Protein AF-A0A433UAV1-F1 (afdb_monomer_lite)

Radius of gyration: 34.15 Å; chains: 1; bounding box: 82×30×118 Å

Structure (mmCIF, N/CA/C/O backbone):
data_AF-A0A433UAV1-F1
#
_entry.id   AF-A0A433UAV1-F1
#
loop_
_atom_site.group_PDB
_atom_site.id
_atom_site.type_symbol
_atom_site.label_atom_id
_atom_site.label_alt_id
_atom_site.label_comp_id
_atom_site.label_asym_id
_atom_site.label_entity_id
_atom_site.label_seq_id
_atom_site.pdbx_PDB_ins_code
_atom_site.Cartn_x
_atom_site.Cartn_y
_atom_site.Cartn_z
_atom_site.occupancy
_atom_site.B_iso_or_equiv
_atom_site.auth_seq_id
_atom_site.auth_comp_id
_atom_site.auth_asym_id
_atom_site.auth_atom_id
_atom_site.pdbx_PDB_model_num
ATOM 1 N N . MET A 1 1 ? -24.829 7.401 32.998 1.00 51.78 1 MET A N 1
ATOM 2 C CA . MET A 1 1 ? -24.268 6.045 33.124 1.00 51.78 1 MET A CA 1
ATOM 3 C C . MET A 1 1 ? -23.136 6.164 34.114 1.00 51.78 1 MET A C 1
ATOM 5 O O . MET A 1 1 ? -22.326 7.064 33.936 1.00 51.78 1 MET A O 1
ATOM 9 N N . GLU A 1 2 ? -23.154 5.384 35.188 1.00 59.03 2 GLU A N 1
ATOM 10 C CA . GLU A 1 2 ? -21.982 5.265 36.060 1.00 59.03 2 GLU A CA 1
ATOM 11 C C . GLU A 1 2 ? -21.089 4.182 35.457 1.00 59.03 2 GLU A C 1
ATOM 13 O O . GLU A 1 2 ? -21.595 3.116 35.109 1.00 59.03 2 GLU A O 1
ATOM 18 N N . ALA A 1 3 ? -19.808 4.493 35.262 1.00 67.00 3 ALA A N 1
ATOM 19 C CA . ALA A 1 3 ? -18.815 3.497 34.886 1.00 67.00 3 ALA A CA 1
ATOM 20 C C . ALA A 1 3 ? -18.491 2.639 36.117 1.00 67.00 3 ALA A C 1
ATOM 22 O O . ALA A 1 3 ? -18.329 3.183 37.214 1.00 67.00 3 ALA A O 1
ATOM 23 N N . SER A 1 4 ? -18.419 1.320 35.952 1.00 74.88 4 SER A N 1
ATOM 24 C CA . SER A 1 4 ? -17.941 0.409 36.997 1.00 74.88 4 SER A CA 1
ATOM 25 C C . SER A 1 4 ? -16.425 0.267 36.906 1.00 74.88 4 SER A C 1
ATOM 27 O O . SER A 1 4 ? -15.905 0.066 35.814 1.00 74.88 4 SER A O 1
ATOM 29 N N . ALA A 1 5 ? -15.729 0.385 38.038 1.00 80.81 5 ALA A N 1
ATOM 30 C CA . ALA A 1 5 ? -14.290 0.157 38.120 1.00 80.81 5 ALA A CA 1
ATOM 31 C C . ALA A 1 5 ? -14.014 -1.221 38.733 1.00 80.81 5 ALA A C 1
ATOM 33 O O . ALA A 1 5 ? -14.528 -1.510 39.820 1.00 80.81 5 ALA A O 1
ATOM 34 N N . HIS A 1 6 ? -13.200 -2.032 38.063 1.00 77.88 6 HIS A N 1
ATOM 35 C CA . HIS A 1 6 ? -12.832 -3.380 38.485 1.00 77.88 6 HIS A CA 1
ATOM 36 C C . HIS A 1 6 ? -11.304 -3.542 38.511 1.00 77.88 6 HIS A C 1
ATOM 38 O O . HIS A 1 6 ? -10.600 -3.095 37.608 1.00 77.88 6 HIS A O 1
ATOM 44 N N . ASP A 1 7 ? -10.800 -4.181 39.568 1.00 81.62 7 ASP A N 1
ATOM 45 C CA . ASP A 1 7 ? -9.421 -4.668 39.651 1.00 81.62 7 ASP A CA 1
ATOM 46 C C . ASP A 1 7 ? -9.459 -6.196 39.489 1.00 81.62 7 ASP A C 1
ATOM 48 O O . ASP A 1 7 ? -10.148 -6.870 40.264 1.00 81.62 7 ASP A O 1
ATOM 52 N N . GLY A 1 8 ? -8.706 -6.743 38.532 1.00 79.38 8 GLY A N 1
ATOM 53 C CA . GLY A 1 8 ? -8.721 -8.171 38.188 1.00 79.38 8 GLY A CA 1
ATOM 54 C C . GLY A 1 8 ? -9.517 -8.472 36.916 1.00 79.38 8 GLY A C 1
ATOM 55 O O . GLY A 1 8 ? -9.559 -7.631 36.026 1.00 79.38 8 GLY A O 1
ATOM 56 N N . ASP A 1 9 ? -10.093 -9.674 36.841 1.00 83.62 9 ASP A N 1
ATOM 57 C CA . ASP A 1 9 ? -10.839 -10.145 35.668 1.00 83.62 9 ASP A CA 1
ATOM 58 C C . ASP A 1 9 ? -12.265 -9.550 35.662 1.00 83.62 9 ASP A C 1
ATOM 60 O O . ASP A 1 9 ? -12.985 -9.659 36.666 1.00 83.62 9 ASP A O 1
ATOM 64 N N . ASP A 1 10 ? -12.675 -8.923 34.558 1.00 80.06 10 ASP A N 1
ATOM 65 C CA . ASP A 1 10 ? -14.035 -8.421 34.320 1.00 80.06 10 ASP A CA 1
ATOM 66 C C . ASP A 1 10 ? -14.670 -9.151 33.124 1.00 80.06 10 ASP A C 1
ATOM 68 O O . ASP A 1 10 ? -14.267 -8.976 31.982 1.00 80.06 10 ASP A O 1
ATOM 72 N N . ASP A 1 11 ? -15.703 -9.957 33.392 1.00 78.75 11 ASP A N 1
ATOM 73 C CA . ASP A 1 11 ? -16.525 -10.617 32.359 1.00 78.75 11 ASP A CA 1
ATOM 74 C C . ASP A 1 11 ? -17.802 -9.793 32.042 1.00 78.75 11 ASP A C 1
ATOM 76 O O . ASP A 1 11 ? -18.823 -10.310 31.566 1.00 78.75 11 ASP A O 1
ATOM 80 N N . GLY A 1 12 ? -17.833 -8.526 32.463 1.00 66.00 12 GLY A N 1
ATOM 81 C CA . GLY A 1 12 ? -19.026 -7.696 32.573 1.00 66.00 12 GLY A CA 1
ATOM 82 C C . GLY A 1 12 ? -19.673 -7.273 31.248 1.00 66.00 12 GLY A C 1
ATOM 83 O O . GLY A 1 12 ? -19.042 -7.102 30.214 1.00 66.00 12 GLY A O 1
ATOM 84 N N . GLY A 1 13 ? -20.993 -7.048 31.305 1.00 64.94 13 GLY A N 1
ATOM 85 C CA . GLY A 1 13 ? -21.827 -6.559 30.201 1.00 64.94 13 GLY A CA 1
ATOM 86 C C . GLY A 1 13 ? -22.416 -5.180 30.498 1.00 64.94 13 GLY A C 1
ATOM 87 O O . GLY A 1 13 ? -23.586 -5.083 30.884 1.00 64.94 13 GLY A O 1
ATOM 88 N N . GLY A 1 14 ? -21.604 -4.124 30.419 1.00 67.88 14 GLY A N 1
ATOM 89 C CA . GLY A 1 14 ? -21.928 -2.781 30.920 1.00 67.88 14 GLY A CA 1
ATOM 90 C C . GLY A 1 14 ? -21.997 -1.689 29.848 1.00 67.88 14 GLY A C 1
ATOM 91 O O . GLY A 1 14 ? -21.543 -1.849 28.722 1.00 67.88 14 GLY A O 1
ATOM 92 N N . ALA A 1 15 ? -22.570 -0.532 30.198 1.00 72.94 15 ALA A N 1
ATOM 93 C CA . ALA A 1 15 ? -22.551 0.633 29.307 1.00 72.94 15 ALA A CA 1
ATOM 94 C C . ALA A 1 15 ? -21.192 1.360 29.315 1.00 72.94 15 ALA A C 1
ATOM 96 O O . ALA A 1 15 ? -20.829 1.962 28.307 1.00 72.94 15 ALA A O 1
ATOM 97 N N . ALA A 1 16 ? -20.464 1.315 30.438 1.00 83.50 16 ALA A N 1
ATOM 98 C CA . ALA A 1 16 ? -19.063 1.711 30.506 1.00 83.50 16 ALA A CA 1
ATOM 99 C C . ALA A 1 16 ? -18.317 0.990 31.649 1.00 83.50 16 ALA A C 1
ATOM 101 O O . ALA A 1 16 ? -18.872 0.897 32.750 1.00 83.50 16 ALA A O 1
ATOM 102 N N . SER A 1 17 ? -17.084 0.542 31.413 1.00 84.62 17 SER A N 1
ATOM 103 C CA . SER A 1 17 ? -16.200 -0.120 32.389 1.00 84.62 17 SER A CA 1
ATOM 104 C C . SER A 1 17 ? -14.815 0.537 32.427 1.00 84.62 17 SER A C 1
ATOM 106 O O . SER A 1 17 ? -14.374 1.169 31.467 1.00 84.62 17 SER A O 1
ATOM 108 N N . ILE A 1 18 ? -14.145 0.431 33.575 1.00 88.62 18 ILE A N 1
ATOM 109 C CA . ILE A 1 18 ? -12.717 0.719 33.734 1.00 88.62 18 ILE A CA 1
ATOM 110 C C . ILE A 1 18 ? -12.097 -0.498 34.416 1.00 88.62 18 ILE A C 1
ATOM 112 O O . ILE A 1 18 ? -12.457 -0.800 35.556 1.00 88.62 18 ILE A O 1
ATOM 116 N N . VAL A 1 19 ? -11.172 -1.170 33.743 1.00 88.88 19 VAL A N 1
ATOM 117 C CA . VAL A 1 19 ? -10.578 -2.429 34.194 1.00 88.88 19 VAL A CA 1
ATOM 118 C C . VAL A 1 19 ? -9.069 -2.274 34.317 1.00 88.88 19 VAL A C 1
ATOM 120 O O . VAL A 1 19 ? -8.397 -1.721 33.449 1.00 88.88 19 VAL A O 1
ATOM 123 N N . ASN A 1 20 ? -8.520 -2.752 35.426 1.00 90.88 20 ASN A N 1
ATOM 124 C CA . ASN A 1 20 ? -7.084 -2.892 35.622 1.00 90.88 20 ASN A CA 1
ATOM 125 C C . ASN A 1 20 ? -6.776 -4.380 35.826 1.00 90.88 20 ASN A C 1
ATOM 127 O O . ASN A 1 20 ? -6.911 -4.902 36.938 1.00 90.88 20 ASN A O 1
ATOM 131 N N . GLY A 1 21 ? -6.419 -5.068 34.742 1.00 89.50 21 GLY A N 1
ATOM 132 C CA . GLY A 1 21 ? -6.377 -6.528 34.696 1.00 89.50 21 GLY A CA 1
ATOM 133 C C . GLY A 1 21 ? -6.756 -7.081 33.324 1.00 89.50 21 GLY A C 1
ATOM 134 O O . GLY A 1 21 ? -6.243 -6.598 32.319 1.00 89.50 21 GLY A O 1
ATOM 135 N N . TYR A 1 22 ? -7.609 -8.103 33.321 1.00 89.31 22 TYR A N 1
ATOM 136 C CA . TYR A 1 22 ? -8.133 -8.749 32.118 1.00 89.31 22 TYR A CA 1
ATOM 137 C C . TYR A 1 22 ? -9.602 -8.347 31.940 1.00 89.31 22 TYR A C 1
ATOM 139 O O . TYR A 1 22 ? -10.375 -8.445 32.893 1.00 89.31 22 TYR A O 1
ATOM 147 N N . ASP A 1 23 ? -9.981 -7.876 30.759 1.00 88.00 23 ASP A N 1
ATOM 148 C CA . ASP A 1 23 ? -11.370 -7.588 30.390 1.00 88.00 23 ASP A CA 1
ATOM 149 C C . ASP A 1 23 ? -11.760 -8.508 29.228 1.00 88.00 23 ASP A C 1
ATOM 151 O O . ASP A 1 23 ? -11.266 -8.345 28.119 1.00 88.00 23 ASP A O 1
ATOM 155 N N . ASP A 1 24 ? -12.634 -9.480 29.487 1.00 86.12 24 ASP A N 1
ATOM 156 C CA . ASP A 1 24 ? -13.269 -10.309 28.445 1.00 86.12 24 ASP A CA 1
ATOM 157 C C . ASP A 1 24 ? -14.719 -9.825 28.196 1.00 86.12 24 ASP A C 1
ATOM 159 O O . ASP A 1 24 ? -15.549 -10.492 27.561 1.00 86.12 24 ASP A O 1
ATOM 163 N N . GLY A 1 25 ? -15.070 -8.668 28.766 1.00 78.25 25 GLY A N 1
ATOM 164 C CA . GLY A 1 25 ? -16.394 -8.079 28.767 1.00 78.25 25 GLY A CA 1
ATOM 165 C C . GLY A 1 25 ? -16.805 -7.493 27.420 1.00 78.25 25 GLY A C 1
ATOM 166 O O . GLY A 1 25 ? -16.016 -7.084 26.576 1.00 78.25 25 GLY A O 1
ATOM 167 N N . GLY A 1 26 ? -18.114 -7.422 27.192 1.00 74.25 26 GLY A N 1
ATOM 168 C CA . GLY A 1 26 ? -18.691 -6.786 26.006 1.00 74.25 26 GLY A CA 1
ATOM 169 C C . GLY A 1 26 ? -19.610 -5.645 26.406 1.00 74.25 26 GLY A C 1
ATOM 170 O O . GLY A 1 26 ? -20.247 -5.689 27.457 1.00 74.25 26 GLY A O 1
ATOM 171 N N . GLY A 1 27 ? -19.767 -4.618 25.573 1.00 79.06 27 GLY A N 1
ATOM 172 C CA . GLY A 1 27 ? -20.690 -3.548 25.942 1.00 79.06 27 GLY A CA 1
ATOM 173 C C . GLY A 1 27 ? -20.480 -2.222 25.243 1.00 79.06 27 GLY A C 1
ATOM 174 O O . GLY A 1 27 ? -20.273 -2.156 24.036 1.00 79.06 27 GLY A O 1
ATOM 175 N N . GLY A 1 28 ? -20.650 -1.148 26.011 1.00 82.81 28 GLY A N 1
ATOM 176 C CA . GLY A 1 28 ? -20.457 0.217 25.539 1.00 82.81 28 GLY A CA 1
ATOM 177 C C . GLY A 1 28 ? -18.978 0.588 25.471 1.00 82.81 28 GLY A C 1
ATOM 178 O O . GLY A 1 28 ? -18.285 0.131 24.571 1.00 82.81 28 GLY A O 1
ATOM 179 N N . ALA A 1 29 ? -18.525 1.457 26.375 1.00 87.88 29 ALA A N 1
ATOM 180 C CA . ALA A 1 29 ? -17.146 1.949 26.382 1.00 87.88 29 ALA A CA 1
ATOM 181 C C . ALA A 1 29 ? -16.279 1.270 27.460 1.00 87.88 29 ALA A C 1
ATOM 183 O O . ALA A 1 29 ? -16.655 1.322 28.629 1.00 87.88 29 ALA A O 1
ATOM 184 N N . SER A 1 30 ? -15.120 0.714 27.115 1.00 88.38 30 SER A N 1
ATOM 185 C CA . SER A 1 30 ? -14.147 0.174 28.077 1.00 88.38 30 SER A CA 1
ATOM 186 C C . SER A 1 30 ? -12.890 1.047 28.146 1.00 88.38 30 SER A C 1
ATOM 188 O O . SER A 1 30 ? -12.498 1.703 27.178 1.00 88.38 30 SER A O 1
ATOM 190 N N . ILE A 1 31 ? -12.268 1.098 29.324 1.00 90.75 31 ILE A N 1
ATOM 191 C CA . ILE A 1 31 ? -10.883 1.549 29.494 1.00 90.75 31 ILE A CA 1
ATOM 192 C C . ILE A 1 31 ? -10.146 0.436 30.221 1.00 90.75 31 ILE A C 1
ATOM 194 O O . ILE A 1 31 ? -10.451 0.174 31.385 1.00 90.75 31 ILE A O 1
ATOM 198 N N . VAL A 1 32 ? -9.165 -0.172 29.568 1.00 91.56 32 VAL A N 1
ATOM 199 C CA . VAL A 1 32 ? -8.434 -1.324 30.092 1.00 91.56 32 VAL A CA 1
ATOM 200 C C . VAL A 1 32 ? -6.964 -0.968 30.257 1.00 91.56 32 VAL A C 1
ATOM 202 O O . VAL A 1 32 ? -6.305 -0.464 29.352 1.00 91.56 32 VAL A O 1
ATOM 205 N N . ASN A 1 33 ? -6.428 -1.215 31.446 1.00 93.31 33 ASN A N 1
ATOM 206 C CA . ASN A 1 33 ? -4.995 -1.196 31.702 1.00 93.31 33 ASN A CA 1
ATOM 207 C C . ASN A 1 33 ? -4.539 -2.634 31.963 1.00 93.31 33 ASN A C 1
ATOM 209 O O . ASN A 1 33 ? -4.631 -3.115 33.096 1.00 93.31 33 ASN A O 1
ATOM 213 N N . GLY A 1 34 ? -4.089 -3.319 30.914 1.00 92.06 34 GLY A N 1
ATOM 214 C CA . GLY A 1 34 ? -3.815 -4.753 30.938 1.00 92.06 34 GLY A CA 1
ATOM 215 C C . GLY A 1 34 ? -4.152 -5.426 29.611 1.00 92.06 34 GLY A C 1
ATOM 216 O O . GLY A 1 34 ? -3.612 -5.020 28.588 1.00 92.06 34 GLY A O 1
ATOM 217 N N . TYR A 1 35 ? -4.985 -6.461 29.656 1.00 92.56 35 TYR A N 1
ATOM 218 C CA . TYR A 1 35 ? -5.395 -7.249 28.492 1.00 92.56 35 TYR A CA 1
ATOM 219 C C . TYR A 1 35 ? -6.894 -7.053 28.243 1.00 92.56 35 TYR A C 1
ATOM 221 O O . TYR A 1 35 ? -7.673 -7.220 29.182 1.00 92.56 35 TYR A O 1
ATOM 229 N N . ASP A 1 36 ? -7.282 -6.690 27.025 1.00 91.19 36 ASP A N 1
ATOM 230 C CA . ASP A 1 36 ? -8.679 -6.569 26.585 1.00 91.19 36 ASP A CA 1
ATOM 231 C C . ASP A 1 36 ? -8.942 -7.596 25.477 1.00 91.19 36 ASP A C 1
ATOM 233 O O . ASP A 1 36 ? -8.480 -7.411 24.358 1.00 91.19 36 ASP A O 1
ATOM 237 N N . GLY A 1 37 ? -9.667 -8.668 25.797 1.00 87.81 37 GLY A N 1
ATOM 238 C CA . GLY A 1 37 ? -10.207 -9.624 24.820 1.00 87.81 37 GLY A CA 1
ATOM 239 C C . GLY A 1 37 ? -11.685 -9.377 24.524 1.00 87.81 37 GLY A C 1
ATOM 240 O O . GLY A 1 37 ? -12.389 -10.225 23.962 1.00 87.81 37 GLY A O 1
ATOM 241 N N . GLY A 1 38 ? -12.186 -8.229 24.973 1.00 83.06 38 GLY A N 1
ATOM 242 C CA . GLY A 1 38 ? -13.580 -7.863 25.015 1.00 83.06 38 GLY A CA 1
ATOM 243 C C . GLY A 1 38 ? -14.167 -7.394 23.687 1.00 83.06 38 GLY A C 1
ATOM 244 O O . GLY A 1 38 ? -13.520 -7.216 22.660 1.00 83.06 38 GLY A O 1
ATOM 245 N N . GLY A 1 39 ? -15.484 -7.203 23.715 1.00 81.25 39 GLY A N 1
ATOM 246 C CA . GLY A 1 39 ? -16.315 -6.824 22.570 1.00 81.25 39 GLY A CA 1
ATOM 247 C C . GLY A 1 39 ? -16.892 -5.413 22.682 1.00 81.25 39 GLY A C 1
ATOM 248 O O . GLY A 1 39 ? -18.097 -5.232 22.459 1.00 81.25 39 GLY A O 1
ATOM 249 N N . ALA A 1 40 ? -16.124 -4.440 23.175 1.00 83.31 40 ALA A N 1
ATOM 250 C CA . ALA A 1 40 ? -16.639 -3.102 23.447 1.00 83.31 40 ALA A CA 1
ATOM 251 C C . ALA A 1 40 ? -17.007 -2.355 22.152 1.00 83.31 40 ALA A C 1
ATOM 253 O O . ALA A 1 40 ? -16.348 -2.443 21.119 1.00 83.31 40 ALA A O 1
ATOM 254 N N . ALA A 1 41 ? -18.072 -1.551 22.195 1.00 87.12 41 ALA A N 1
ATOM 255 C CA . ALA A 1 41 ? -18.364 -0.632 21.098 1.00 87.12 41 ALA A CA 1
ATOM 256 C C . ALA A 1 41 ? -17.229 0.394 20.920 1.00 87.12 41 ALA A C 1
ATOM 258 O O . ALA A 1 41 ? -16.959 0.800 19.792 1.00 87.12 41 ALA A O 1
ATOM 259 N N . ALA A 1 42 ? -16.585 0.804 22.016 1.00 89.44 42 ALA A N 1
ATOM 260 C CA . ALA A 1 42 ? -15.369 1.609 21.996 1.00 89.44 42 ALA A CA 1
ATOM 261 C C . ALA A 1 42 ? -14.420 1.195 23.133 1.00 89.44 42 ALA A C 1
ATOM 263 O O . ALA A 1 42 ? -14.851 1.211 24.285 1.00 89.44 42 ALA A O 1
ATOM 264 N N . SER A 1 43 ? -13.157 0.897 22.843 1.00 90.12 43 SER A N 1
ATOM 265 C CA . SER A 1 43 ? -12.139 0.569 23.852 1.00 90.12 43 SER A CA 1
ATOM 266 C C . SER A 1 43 ? -11.004 1.597 23.870 1.00 90.12 43 SER A C 1
ATOM 268 O O . SER A 1 43 ? -10.678 2.231 22.863 1.00 90.12 43 SER A O 1
ATOM 270 N N . ILE A 1 44 ? -10.416 1.799 25.051 1.00 92.88 44 ILE A N 1
ATOM 271 C CA . ILE A 1 44 ? -9.086 2.396 25.208 1.00 92.88 44 ILE A CA 1
ATOM 272 C C . ILE A 1 44 ? -8.248 1.408 26.005 1.00 92.88 44 ILE A C 1
ATOM 274 O O . ILE A 1 44 ? -8.522 1.195 27.187 1.00 92.88 44 ILE A O 1
ATOM 278 N N . VAL A 1 45 ? -7.209 0.866 25.388 1.00 93.69 45 VAL A N 1
ATOM 279 C CA . VAL A 1 45 ? -6.364 -0.168 25.976 1.00 93.69 45 VAL A CA 1
ATOM 280 C C . VAL A 1 45 ? -4.952 0.371 26.155 1.00 93.69 45 VAL A C 1
ATOM 282 O O . VAL A 1 45 ? -4.340 0.921 25.245 1.00 93.69 45 VAL A O 1
ATOM 285 N N . ASN A 1 46 ? -4.417 0.231 27.360 1.00 95.69 46 ASN A N 1
ATOM 286 C CA . ASN A 1 46 ? -3.002 0.420 27.640 1.00 95.69 46 ASN A CA 1
ATOM 287 C C . ASN A 1 46 ? -2.408 -0.943 28.004 1.00 95.69 46 ASN A C 1
ATOM 289 O O . ASN A 1 46 ? -2.485 -1.362 29.164 1.00 95.69 46 ASN A O 1
ATOM 293 N N . GLY A 1 47 ? -1.855 -1.636 27.009 1.00 94.19 47 GLY A N 1
ATOM 294 C CA . GLY A 1 47 ? -1.411 -3.022 27.124 1.00 94.19 47 GLY A CA 1
ATOM 295 C C . GLY A 1 47 ? -1.645 -3.816 25.840 1.00 94.19 47 GLY A C 1
ATOM 296 O O . GLY A 1 47 ? -1.117 -3.433 24.802 1.00 94.19 47 GLY A O 1
ATOM 297 N N . TYR A 1 48 ? -2.371 -4.926 25.937 1.00 94.00 48 TYR A N 1
ATOM 298 C CA . TYR A 1 48 ? -2.651 -5.832 24.821 1.00 94.00 48 TYR A CA 1
ATOM 299 C C . TYR A 1 48 ? -4.155 -5.844 24.531 1.00 94.00 48 TYR A C 1
ATOM 301 O O . TYR A 1 48 ? -4.935 -6.038 25.462 1.00 94.00 48 TYR A O 1
ATOM 309 N N . ASP A 1 49 ? -4.542 -5.637 23.279 1.00 92.62 49 ASP A N 1
ATOM 310 C CA . ASP A 1 49 ? -5.925 -5.730 22.796 1.00 92.62 49 ASP A CA 1
ATOM 311 C C . ASP A 1 49 ? -6.009 -6.907 21.812 1.00 92.62 49 ASP A C 1
ATOM 313 O O . ASP A 1 49 ? -5.353 -6.891 20.777 1.00 92.62 49 ASP A O 1
ATOM 317 N N . ASP A 1 50 ? -6.744 -7.962 22.155 1.00 91.62 50 ASP A N 1
ATOM 318 C CA . ASP A 1 50 ? -7.170 -9.030 21.235 1.00 91.62 50 ASP A CA 1
ATOM 319 C C . ASP A 1 50 ? -8.693 -8.984 21.002 1.00 91.62 50 ASP A C 1
ATOM 321 O O . ASP A 1 50 ? -9.311 -9.920 20.478 1.00 91.62 50 ASP A O 1
ATOM 325 N N . GLY A 1 51 ? -9.310 -7.872 21.405 1.00 85.00 51 GLY A N 1
ATOM 326 C CA . GLY A 1 51 ? -10.731 -7.620 21.371 1.00 85.00 51 GLY A CA 1
ATOM 327 C C . GLY A 1 51 ? -11.266 -7.231 19.996 1.00 85.00 51 GLY A C 1
ATOM 328 O O . GLY A 1 51 ? -10.571 -7.011 19.003 1.00 85.00 51 GLY A O 1
ATOM 329 N N . GLY A 1 52 ? -12.590 -7.155 19.917 1.00 82.62 52 GLY A N 1
ATOM 330 C CA . GLY A 1 52 ? -13.312 -6.715 18.728 1.00 82.62 52 GLY A CA 1
ATOM 331 C C . GLY A 1 52 ? -14.220 -5.540 19.049 1.00 82.62 52 GLY A C 1
ATOM 332 O O . GLY A 1 52 ? -14.765 -5.429 20.144 1.00 82.62 52 GLY A O 1
ATOM 333 N N . GLY A 1 53 ? -14.468 -4.665 18.078 1.00 85.44 53 GLY A N 1
ATOM 334 C CA . GLY A 1 53 ? -15.275 -3.487 18.376 1.00 85.44 53 GLY A CA 1
ATOM 335 C C . GLY A 1 53 ? -15.605 -2.603 17.194 1.00 85.44 53 GLY A C 1
ATOM 336 O O . GLY A 1 53 ? -15.255 -2.872 16.045 1.00 85.44 53 GLY A O 1
ATOM 337 N N . ALA A 1 54 ? -16.318 -1.513 17.475 1.00 88.56 54 ALA A N 1
ATOM 338 C CA . ALA A 1 54 ? -16.512 -0.476 16.467 1.00 88.56 54 ALA A CA 1
ATOM 339 C C . ALA A 1 54 ? -15.328 0.501 16.433 1.00 88.56 54 ALA A C 1
ATOM 341 O O . ALA A 1 54 ? -15.002 0.991 15.355 1.00 88.56 54 ALA A O 1
ATOM 342 N N . ALA A 1 55 ? -14.697 0.779 17.578 1.00 90.81 55 ALA A N 1
ATOM 343 C CA . ALA A 1 55 ? -13.507 1.616 17.655 1.00 90.81 55 ALA A CA 1
ATOM 344 C C . ALA A 1 55 ? -12.557 1.171 18.780 1.00 90.81 55 ALA A C 1
ATOM 346 O O . ALA A 1 55 ? -13.033 0.925 19.886 1.00 90.81 55 ALA A O 1
ATOM 347 N N . SER A 1 56 ? -11.249 1.154 18.536 1.00 90.81 56 SER A N 1
ATOM 348 C CA . SER A 1 56 ? -10.218 0.933 19.561 1.00 90.81 56 SER A CA 1
ATOM 349 C C . SER A 1 56 ? -9.177 2.056 19.549 1.00 90.81 56 SER A C 1
ATOM 351 O O . SER A 1 56 ? -8.909 2.687 18.522 1.00 90.81 56 SER A O 1
ATOM 353 N N . ILE A 1 57 ? -8.618 2.353 20.721 1.00 93.25 57 ILE A N 1
ATOM 354 C CA . ILE A 1 57 ? -7.370 3.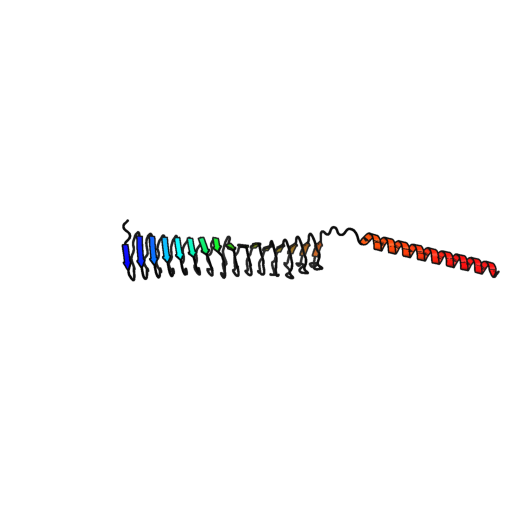108 20.858 1.00 93.25 57 ILE A CA 1
ATOM 355 C C . ILE A 1 57 ? -6.439 2.274 21.723 1.00 93.25 57 ILE A C 1
ATOM 357 O O . ILE A 1 57 ? -6.722 2.087 22.906 1.00 93.25 57 ILE A O 1
ATOM 361 N N . VAL A 1 58 ? -5.319 1.838 21.164 1.00 93.38 58 VAL A N 1
ATOM 362 C CA . VAL A 1 58 ? -4.373 0.955 21.841 1.00 93.38 58 VAL A CA 1
ATOM 363 C C . VAL A 1 58 ? -3.041 1.670 22.012 1.00 93.38 58 VAL A C 1
ATOM 365 O O . VAL A 1 58 ? -2.488 2.249 21.084 1.00 93.38 58 VAL A O 1
ATOM 368 N N . ASN A 1 59 ? -2.516 1.653 23.229 1.00 95.56 59 ASN A N 1
ATOM 369 C CA . ASN A 1 59 ? -1.131 1.996 23.514 1.00 95.56 59 ASN A CA 1
ATOM 370 C C . ASN A 1 59 ? -0.414 0.718 23.959 1.00 95.56 59 ASN A C 1
ATOM 372 O O . ASN A 1 59 ? -0.497 0.343 25.134 1.00 95.56 59 ASN A O 1
ATOM 376 N N . GLY A 1 60 ? 0.245 0.045 23.016 1.00 92.81 60 GLY A N 1
ATOM 377 C CA . GLY A 1 60 ? 0.830 -1.279 23.205 1.00 92.81 60 GLY A CA 1
ATOM 378 C C . GLY A 1 60 ? 0.707 -2.162 21.964 1.00 92.81 60 GLY A C 1
ATOM 379 O O . GLY A 1 60 ? 1.211 -1.780 20.916 1.00 92.81 60 GLY A O 1
ATOM 380 N N . TYR A 1 61 ? 0.104 -3.341 22.111 1.00 91.94 61 TYR A N 1
ATOM 381 C CA . TYR A 1 61 ? -0.041 -4.338 21.044 1.00 91.94 61 TYR A CA 1
ATOM 382 C C . TYR A 1 61 ? -1.526 -4.564 20.739 1.00 91.94 61 TYR A C 1
ATOM 384 O O . TYR A 1 61 ? -2.287 -4.821 21.673 1.00 91.94 61 TYR A O 1
ATOM 392 N N . ASP A 1 62 ? -1.918 -4.485 19.472 1.00 90.50 62 ASP A N 1
ATOM 393 C CA . ASP A 1 62 ? -3.274 -4.762 18.978 1.00 90.50 62 ASP A CA 1
ATOM 394 C C . ASP A 1 62 ? -3.224 -5.982 18.037 1.00 90.50 62 ASP A C 1
ATOM 396 O O . ASP A 1 62 ? -2.522 -5.963 17.036 1.00 90.50 62 ASP A O 1
ATOM 400 N N . ASP A 1 63 ? -3.911 -7.069 18.384 1.00 89.12 63 ASP A N 1
ATOM 401 C CA . ASP A 1 63 ? -4.196 -8.241 17.524 1.00 89.12 63 ASP A CA 1
ATOM 402 C C . ASP A 1 63 ? -5.723 -8.340 17.283 1.00 89.12 63 ASP A C 1
ATOM 404 O O . ASP A 1 63 ? -6.292 -9.383 16.950 1.00 89.12 63 ASP A O 1
ATOM 408 N N . GLY A 1 64 ? -6.429 -7.236 17.543 1.00 84.38 64 GLY A N 1
ATOM 409 C CA . GLY A 1 64 ? -7.872 -7.133 17.561 1.00 84.38 64 GLY A CA 1
ATOM 410 C C . GLY A 1 64 ? -8.508 -6.849 16.201 1.00 84.38 64 GLY A C 1
ATOM 411 O O . GLY A 1 64 ? -7.885 -6.680 15.150 1.00 84.38 64 GLY A O 1
ATOM 412 N N . GLY A 1 65 ? -9.840 -6.805 16.211 1.00 81.19 65 GLY A N 1
ATOM 413 C CA . GLY A 1 65 ? -10.682 -6.631 15.025 1.00 81.19 65 GLY A CA 1
ATOM 414 C C . GLY A 1 65 ? -11.651 -5.460 15.151 1.00 81.19 65 GLY A C 1
ATOM 415 O O . GLY A 1 65 ? -12.871 -5.665 15.151 1.00 81.19 65 GLY A O 1
ATOM 416 N N . ALA A 1 66 ? -11.141 -4.234 15.281 1.00 84.56 66 ALA A N 1
ATOM 417 C CA . ALA A 1 66 ? -11.977 -3.037 15.336 1.00 84.56 66 ALA A CA 1
ATOM 418 C C . ALA A 1 66 ? -12.396 -2.552 13.937 1.00 84.56 66 ALA A C 1
ATOM 420 O O . ALA A 1 66 ? -11.647 -2.631 12.974 1.00 84.56 66 ALA A O 1
ATOM 421 N N . ALA A 1 67 ? -13.587 -1.964 13.789 1.00 86.69 67 ALA A N 1
ATOM 422 C CA . ALA A 1 67 ? -13.917 -1.288 12.528 1.00 86.69 67 ALA A CA 1
ATOM 423 C C . ALA A 1 67 ? -13.012 -0.062 12.276 1.00 86.69 67 ALA A C 1
ATOM 425 O O . ALA A 1 67 ? -12.732 0.253 11.119 1.00 86.69 67 ALA A O 1
ATOM 426 N N . ALA A 1 68 ? -12.563 0.607 13.343 1.00 87.69 68 ALA A N 1
ATOM 427 C CA . ALA A 1 68 ? -11.540 1.644 13.302 1.00 87.69 68 ALA A CA 1
ATOM 428 C C . ALA A 1 68 ? -10.583 1.534 14.506 1.00 87.69 68 ALA A C 1
ATOM 430 O O . ALA A 1 68 ? -11.064 1.473 15.633 1.00 87.69 68 ALA A O 1
ATOM 431 N N . SER A 1 69 ? -9.271 1.571 14.300 1.00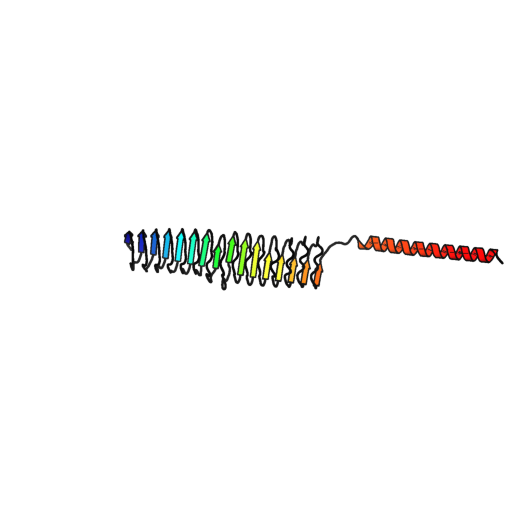 88.12 69 SER A N 1
ATOM 432 C CA . SER A 1 69 ? -8.254 1.542 15.357 1.00 88.12 69 SER A CA 1
ATOM 433 C C . SER A 1 69 ? -7.327 2.760 15.282 1.00 88.12 69 SER A C 1
ATOM 435 O O . SER A 1 69 ? -7.114 3.365 14.226 1.00 88.12 69 SER A O 1
ATOM 437 N N . ILE A 1 70 ? -6.801 3.160 16.438 1.00 90.44 70 ILE A N 1
ATOM 438 C CA . ILE A 1 70 ? -5.600 3.991 16.540 1.00 90.44 70 ILE A CA 1
ATOM 439 C C . ILE A 1 70 ? -4.642 3.255 17.463 1.00 90.44 70 ILE A C 1
ATOM 441 O O . ILE A 1 70 ? -4.937 3.110 18.650 1.00 90.44 70 ILE A O 1
ATOM 445 N N . VAL A 1 71 ? -3.496 2.850 16.942 1.00 90.06 71 VAL A N 1
ATOM 446 C CA . VAL A 1 71 ? -2.490 2.099 17.685 1.00 90.06 71 VAL A CA 1
ATOM 447 C C . VAL A 1 71 ? -1.242 2.959 17.836 1.00 90.06 71 VAL A C 1
ATOM 449 O O . VAL A 1 71 ? -0.784 3.608 16.901 1.00 90.06 71 VAL A O 1
ATOM 452 N N . ASN A 1 72 ? -0.712 3.017 19.050 1.00 91.94 72 ASN A N 1
ATOM 453 C CA . ASN A 1 72 ? 0.616 3.538 19.335 1.00 91.94 72 ASN A CA 1
ATOM 454 C C . ASN A 1 72 ? 1.462 2.376 19.862 1.00 91.94 72 ASN A C 1
ATOM 456 O O . ASN A 1 72 ? 1.368 2.036 21.048 1.00 91.94 72 ASN A O 1
ATOM 460 N N . GLY A 1 73 ? 2.226 1.761 18.964 1.00 88.81 73 GLY A N 1
ATOM 461 C CA . GLY A 1 73 ? 2.899 0.480 19.139 1.00 88.81 73 GLY A CA 1
ATOM 462 C C . GLY A 1 73 ? 2.652 -0.442 17.941 1.00 88.81 73 GLY A C 1
ATOM 463 O O . GLY A 1 73 ? 2.607 0.029 16.812 1.00 88.81 73 GLY A O 1
ATOM 464 N N . TYR A 1 74 ? 2.495 -1.734 18.210 1.00 87.62 74 TYR A N 1
ATOM 465 C CA . TYR A 1 74 ? 2.416 -2.786 17.193 1.00 87.62 74 TYR A CA 1
ATOM 466 C C . TYR A 1 74 ? 0.961 -3.157 16.890 1.00 87.62 74 TYR A C 1
ATOM 468 O O . TYR A 1 74 ? 0.218 -3.453 17.830 1.00 87.62 74 TYR A O 1
ATOM 476 N N . ASP A 1 75 ? 0.573 -3.183 15.617 1.00 86.81 75 ASP A N 1
ATOM 477 C CA . ASP A 1 75 ? -0.744 -3.644 15.150 1.00 86.81 75 ASP A CA 1
ATOM 478 C C . ASP A 1 75 ? -0.566 -4.877 14.246 1.00 86.81 75 ASP A C 1
ATOM 480 O O . ASP A 1 75 ? 0.016 -4.779 13.178 1.00 86.81 75 ASP A O 1
ATOM 484 N N . ASP A 1 76 ? -1.032 -6.048 14.675 1.00 84.81 76 ASP A N 1
ATOM 485 C CA . ASP A 1 76 ? -1.162 -7.263 13.846 1.00 84.81 76 ASP A CA 1
ATOM 486 C C . ASP A 1 76 ? -2.645 -7.531 13.490 1.00 84.81 76 ASP A C 1
ATOM 488 O O . ASP A 1 76 ? -3.005 -8.569 12.919 1.00 84.81 76 ASP A 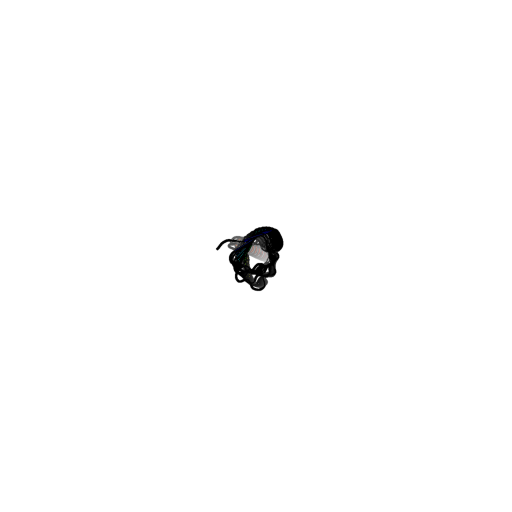O 1
ATOM 492 N N . GLY A 1 77 ? -3.531 -6.592 13.835 1.00 79.00 77 GLY A N 1
ATOM 493 C CA . GLY A 1 77 ? -4.975 -6.718 13.779 1.00 79.00 77 GLY A CA 1
ATOM 494 C C . GLY A 1 77 ? -5.601 -6.544 12.392 1.00 79.00 77 GLY A C 1
ATOM 495 O O . GLY A 1 77 ? -4.978 -6.537 11.328 1.00 79.00 77 GLY A O 1
ATOM 496 N N . GLY A 1 78 ? -6.934 -6.462 12.394 1.00 74.56 78 GLY A N 1
ATOM 497 C CA . GLY A 1 78 ? -7.767 -6.511 11.191 1.00 74.56 78 GLY A CA 1
ATOM 498 C C . GLY A 1 78 ? -8.740 -5.347 11.051 1.00 74.56 78 GLY A C 1
ATOM 499 O O . GLY A 1 78 ? -9.938 -5.588 10.853 1.00 74.56 78 GLY A O 1
ATOM 500 N N . ALA A 1 79 ? -8.269 -4.101 11.147 1.00 76.31 79 ALA A N 1
ATOM 501 C CA . ALA A 1 79 ? -9.149 -2.941 11.054 1.00 76.31 79 ALA A CA 1
ATOM 502 C C . ALA A 1 79 ? -9.541 -2.555 9.615 1.00 76.31 79 ALA A C 1
ATOM 504 O O . ALA A 1 79 ? -8.807 -2.752 8.647 1.00 76.31 79 ALA A O 1
ATOM 505 N N . ALA A 1 80 ? -10.740 -1.979 9.455 1.00 75.88 80 ALA A N 1
ATOM 506 C CA . ALA A 1 80 ? -11.161 -1.372 8.182 1.00 75.88 80 ALA A CA 1
ATOM 507 C C . ALA A 1 80 ? -10.692 0.096 8.032 1.00 75.88 80 ALA A C 1
ATOM 509 O O . ALA A 1 80 ? -10.724 0.654 6.932 1.00 75.88 80 ALA A O 1
ATOM 510 N N . ALA A 1 81 ? -10.374 0.712 9.168 1.00 79.88 81 ALA A N 1
ATOM 511 C CA . ALA A 1 81 ? -9.876 2.049 9.473 1.00 79.88 81 ALA A CA 1
ATOM 512 C C . ALA A 1 81 ? -8.653 2.009 10.400 1.00 79.88 81 ALA A C 1
ATOM 514 O O . ALA A 1 81 ? -8.935 1.781 11.566 1.00 79.88 81 ALA A O 1
ATOM 515 N N . SER A 1 82 ? -7.392 2.230 10.032 1.00 82.50 82 SER A N 1
ATOM 516 C CA . SER A 1 82 ? -6.324 2.270 11.062 1.00 82.50 82 SER A CA 1
ATOM 517 C C . SER A 1 82 ? -5.385 3.466 10.947 1.00 82.50 82 SER A C 1
ATOM 519 O O . SER A 1 82 ? -5.202 4.069 9.887 1.00 82.50 82 SER A O 1
ATOM 521 N N . ILE A 1 83 ? -4.857 3.874 12.100 1.00 85.00 83 ILE A N 1
ATOM 522 C CA . ILE A 1 83 ? -3.687 4.744 12.213 1.00 85.00 83 ILE A CA 1
ATOM 523 C C . ILE A 1 83 ? -2.740 4.053 13.182 1.00 85.00 83 ILE A C 1
ATOM 525 O O . ILE A 1 83 ? -3.073 3.951 14.364 1.00 85.00 83 ILE A O 1
ATOM 529 N N . VAL A 1 84 ? -1.577 3.630 12.703 1.00 84.00 84 VAL A N 1
ATOM 530 C CA . VAL A 1 84 ? -0.573 2.936 13.513 1.00 84.00 84 VAL A CA 1
ATOM 531 C C . VAL A 1 84 ? 0.656 3.825 13.616 1.00 84.00 84 VAL A C 1
ATOM 533 O O . VAL A 1 84 ? 1.256 4.226 12.624 1.00 84.00 84 VAL A O 1
ATOM 536 N N . ASN A 1 85 ? 1.013 4.204 14.836 1.00 83.62 85 ASN A N 1
ATOM 537 C CA . ASN A 1 85 ? 2.284 4.849 15.108 1.00 83.62 85 ASN A CA 1
ATOM 538 C C . ASN A 1 85 ? 3.241 3.791 15.655 1.00 83.62 85 ASN A C 1
ATOM 540 O O . ASN A 1 85 ? 3.209 3.544 16.860 1.00 83.62 85 ASN A O 1
ATOM 544 N N . ASP A 1 86 ? 4.014 3.210 14.738 1.00 81.69 86 ASP A N 1
ATOM 545 C CA . ASP A 1 86 ? 5.214 2.367 14.858 1.00 81.69 86 ASP A CA 1
ATOM 546 C C . ASP A 1 86 ? 5.123 1.295 13.756 1.00 81.69 86 ASP A C 1
ATOM 548 O O . ASP A 1 86 ? 5.299 1.684 12.604 1.00 81.69 86 ASP A O 1
ATOM 552 N N . ASP A 1 87 ? 4.745 0.051 14.066 1.00 79.81 87 ASP A N 1
ATOM 553 C CA . ASP A 1 87 ? 4.818 -1.084 13.128 1.00 79.81 87 ASP A CA 1
ATOM 554 C C . ASP A 1 87 ? 3.423 -1.730 12.912 1.00 79.81 87 ASP A C 1
ATOM 556 O O . ASP A 1 87 ? 2.750 -2.084 13.888 1.00 79.81 87 ASP A O 1
ATOM 560 N N . ASP A 1 88 ? 2.992 -1.900 11.657 1.00 77.75 88 ASP A N 1
ATOM 561 C CA . ASP A 1 88 ? 1.771 -2.631 11.252 1.00 77.75 88 ASP A CA 1
ATOM 562 C C . ASP A 1 88 ? 2.161 -3.931 10.519 1.00 77.75 88 ASP A C 1
ATOM 564 O O . ASP A 1 88 ? 2.870 -3.902 9.522 1.00 77.75 88 ASP A O 1
ATOM 568 N N . GLY A 1 89 ? 1.751 -5.089 11.032 1.00 71.19 89 GLY A N 1
ATOM 569 C CA . GLY A 1 89 ? 1.865 -6.397 10.370 1.00 71.19 89 GLY A CA 1
ATOM 570 C C . GLY A 1 89 ? 0.505 -6.948 9.920 1.00 71.19 89 GLY A C 1
ATOM 571 O O . GLY A 1 89 ? 0.408 -8.057 9.371 1.00 71.19 89 GLY A O 1
ATOM 572 N N . GLY A 1 90 ? -0.569 -6.190 10.161 1.00 65.38 90 GLY A N 1
ATOM 573 C CA . GLY A 1 90 ? -1.954 -6.599 10.008 1.00 65.38 90 GLY A CA 1
ATOM 574 C C . GLY A 1 90 ? -2.423 -6.698 8.555 1.00 65.38 90 GLY A C 1
ATOM 575 O O . GLY A 1 90 ? -2.171 -5.864 7.692 1.00 65.38 90 GLY A O 1
ATOM 576 N N . GLY A 1 91 ? -3.225 -7.724 8.259 1.00 56.91 91 GLY A N 1
ATOM 577 C CA . GLY A 1 91 ? -3.862 -7.917 6.946 1.00 56.91 91 GLY A CA 1
ATOM 578 C C . GLY A 1 91 ? -5.153 -7.108 6.742 1.00 56.91 91 GLY A C 1
ATOM 579 O O . GLY A 1 91 ? -6.024 -7.535 5.970 1.00 56.91 91 GLY A O 1
ATOM 580 N N . GLY A 1 92 ? -5.339 -6.010 7.480 1.00 55.41 92 GLY A N 1
ATOM 581 C CA . GLY A 1 92 ? -6.574 -5.225 7.520 1.00 55.41 92 GLY A CA 1
ATOM 582 C C . GLY A 1 92 ? -7.031 -4.781 6.129 1.00 55.41 92 GLY A C 1
ATOM 583 O O . GLY A 1 92 ? -6.295 -4.167 5.372 1.00 55.41 92 GLY A O 1
ATOM 584 N N . GLY A 1 93 ? -8.271 -5.099 5.744 1.00 51.91 93 GLY A N 1
ATOM 585 C CA . GLY A 1 93 ? -8.794 -4.857 4.387 1.00 51.91 93 GLY A CA 1
ATOM 586 C C . GLY A 1 93 ? -9.221 -3.411 4.095 1.00 51.91 93 GLY A C 1
ATOM 587 O O . GLY A 1 93 ? -10.121 -3.193 3.278 1.00 51.91 93 GLY A O 1
ATOM 588 N N . GLY A 1 94 ? -8.667 -2.431 4.808 1.00 61.22 94 GLY A N 1
ATOM 589 C CA . GLY A 1 94 ? -9.167 -1.062 4.873 1.00 61.22 94 GLY A CA 1
ATOM 590 C C . GLY A 1 94 ? -8.107 0.024 4.708 1.00 61.22 94 GLY A C 1
ATOM 591 O O . GLY A 1 94 ? -6.974 -0.266 4.371 1.00 61.22 94 GLY A O 1
ATOM 592 N N . ALA A 1 95 ? -8.483 1.296 4.859 1.00 66.94 95 ALA A N 1
ATOM 593 C CA . ALA A 1 95 ? -7.528 2.396 4.697 1.00 66.94 95 ALA A CA 1
ATOM 594 C C . ALA A 1 95 ? -6.667 2.545 5.959 1.00 66.94 95 ALA A C 1
ATOM 596 O O . ALA A 1 95 ? -7.222 2.711 7.044 1.00 66.94 95 ALA A O 1
ATOM 597 N N . SER A 1 96 ? -5.346 2.541 5.812 1.00 73.81 96 SER A N 1
ATOM 598 C CA . SER A 1 96 ? -4.422 2.674 6.941 1.00 73.81 96 SER A CA 1
ATOM 599 C C . SER A 1 96 ? -3.366 3.751 6.680 1.00 73.81 96 SER A C 1
ATOM 601 O O . SER A 1 96 ? -3.046 4.074 5.529 1.00 73.81 96 SER A O 1
ATOM 603 N N . ILE A 1 97 ? -2.909 4.376 7.765 1.00 77.19 97 ILE A N 1
ATOM 604 C CA . ILE A 1 97 ? -1.781 5.308 7.798 1.00 77.19 97 ILE A CA 1
ATOM 605 C C . ILE A 1 97 ? -0.810 4.786 8.850 1.00 77.19 97 ILE A C 1
ATOM 607 O O . ILE A 1 97 ? -1.174 4.749 10.028 1.00 77.19 97 ILE A O 1
ATOM 611 N N . VAL A 1 98 ? 0.407 4.451 8.439 1.00 77.12 98 VAL A N 1
ATOM 612 C CA . VAL A 1 98 ? 1.408 3.836 9.316 1.00 77.12 98 VAL A CA 1
ATOM 613 C C . VAL A 1 98 ? 2.773 4.504 9.171 1.00 77.12 98 VAL A C 1
ATOM 615 O O . VAL A 1 98 ? 3.018 5.234 8.203 1.00 77.12 98 VAL A O 1
ATOM 618 N N . ASN A 1 99 ? 3.654 4.299 10.151 1.00 77.50 99 ASN A N 1
ATOM 619 C CA . ASN A 1 99 ? 5.058 4.685 10.006 1.00 77.50 99 ASN A CA 1
ATOM 620 C C . ASN A 1 99 ? 5.827 3.587 9.269 1.00 77.50 99 ASN A C 1
ATOM 622 O O . ASN A 1 99 ? 6.377 3.897 8.219 1.00 77.50 99 ASN A O 1
ATOM 626 N N . ASP A 1 100 ? 5.784 2.351 9.769 1.00 74.88 100 ASP A N 1
ATOM 627 C CA . ASP A 1 100 ? 6.419 1.179 9.166 1.00 74.88 100 ASP A CA 1
ATOM 628 C C . ASP A 1 100 ? 5.365 0.059 8.955 1.00 74.88 100 ASP A C 1
ATOM 630 O O . ASP A 1 100 ? 4.499 -0.146 9.811 1.00 74.88 100 ASP A O 1
ATOM 634 N N . ASP A 1 101 ? 5.391 -0.611 7.798 1.00 73.62 101 ASP A N 1
ATOM 635 C CA . ASP A 1 101 ? 4.485 -1.711 7.417 1.00 73.62 101 ASP A CA 1
ATOM 636 C C . ASP A 1 101 ? 5.276 -2.952 7.023 1.00 73.62 101 ASP A C 1
ATOM 638 O O . ASP A 1 101 ? 6.040 -2.904 6.061 1.00 73.62 101 ASP A O 1
ATOM 642 N N . ASP A 1 102 ? 5.015 -4.058 7.718 1.00 67.88 102 ASP A N 1
ATOM 643 C CA . ASP A 1 102 ? 5.518 -5.390 7.378 1.00 67.88 102 ASP A CA 1
ATOM 644 C C . ASP A 1 102 ? 4.364 -6.324 6.877 1.00 67.88 102 ASP A C 1
ATOM 646 O O . ASP A 1 102 ? 4.444 -7.565 6.879 1.00 67.88 102 ASP A O 1
ATOM 650 N N . GLY A 1 103 ? 3.192 -5.744 6.562 1.00 64.56 103 GLY A N 1
ATOM 651 C CA . GLY A 1 103 ? 1.903 -6.427 6.429 1.00 64.56 103 GLY A CA 1
ATOM 652 C C . GLY A 1 103 ? 1.484 -6.844 5.008 1.00 64.56 103 GLY A C 1
ATOM 653 O O . GLY A 1 103 ? 1.493 -6.093 4.034 1.00 64.56 103 GLY A O 1
ATOM 654 N N . ALA A 1 104 ? 0.951 -8.064 4.851 1.00 54.78 104 ALA A N 1
ATOM 655 C CA . ALA A 1 104 ? 0.380 -8.526 3.575 1.00 54.78 104 ALA A CA 1
ATOM 656 C C . ALA A 1 104 ? -1.059 -8.006 3.358 1.00 54.78 104 ALA A C 1
ATOM 658 O O . ALA A 1 104 ? -2.037 -8.762 3.436 1.00 54.78 104 ALA A O 1
ATOM 659 N N . ALA A 1 105 ? -1.213 -6.718 3.058 1.00 54.59 105 ALA A N 1
ATOM 660 C CA . ALA A 1 105 ? -2.501 -6.035 2.945 1.00 54.59 105 ALA A CA 1
ATOM 661 C C . ALA A 1 105 ? -3.267 -6.321 1.623 1.00 54.59 105 ALA A C 1
ATOM 663 O O . ALA A 1 105 ? -3.638 -5.424 0.860 1.00 54.59 105 ALA A O 1
ATOM 664 N N . ALA A 1 106 ? -3.573 -7.596 1.347 1.00 43.38 106 ALA A N 1
ATOM 665 C CA . ALA A 1 106 ? -4.040 -8.116 0.050 1.00 43.38 106 ALA A CA 1
ATOM 666 C C . ALA A 1 106 ? -5.348 -7.510 -0.526 1.00 43.38 106 ALA A C 1
ATOM 668 O O . ALA A 1 106 ? -5.787 -7.907 -1.611 1.00 43.38 106 ALA A O 1
ATOM 669 N N . THR A 1 107 ? -6.018 -6.587 0.176 1.00 46.50 107 THR A N 1
ATOM 670 C CA . THR A 1 107 ? -7.289 -5.976 -0.262 1.00 46.50 107 THR A CA 1
ATOM 671 C C . THR A 1 107 ? -7.426 -4.469 -0.000 1.00 46.50 107 THR A C 1
ATOM 673 O O . THR A 1 107 ? -8.509 -3.921 -0.222 1.00 46.50 107 THR A O 1
ATOM 676 N N . VAL A 1 108 ? -6.361 -3.779 0.420 1.00 50.50 108 VAL A N 1
ATOM 677 C CA . VAL A 1 108 ? -6.437 -2.366 0.831 1.00 50.50 108 VAL A CA 1
ATOM 678 C C . VAL A 1 108 ? -6.690 -1.417 -0.342 1.00 50.50 108 VAL A C 1
ATOM 680 O O . VAL A 1 108 ? -6.025 -1.468 -1.373 1.00 50.50 108 VAL A O 1
ATOM 683 N N . LEU A 1 109 ? -7.677 -0.529 -0.170 1.00 49.81 109 LEU A N 1
ATOM 684 C CA . LEU A 1 109 ? -8.071 0.495 -1.148 1.00 49.81 109 LEU A CA 1
ATOM 685 C C . LEU A 1 109 ? -7.058 1.648 -1.270 1.00 49.81 109 LEU A C 1
ATOM 687 O O . LEU A 1 109 ? -7.005 2.270 -2.331 1.00 49.81 109 LEU A O 1
ATOM 691 N N . ALA A 1 110 ? -6.337 1.964 -0.189 1.00 57.97 110 ALA A N 1
ATOM 692 C CA . ALA A 1 110 ? -5.262 2.955 -0.125 1.00 57.97 110 ALA A CA 1
ATOM 693 C C . ALA A 1 110 ? -4.511 2.836 1.212 1.00 57.97 110 ALA A C 1
ATOM 695 O O . ALA A 1 110 ? -5.147 2.872 2.268 1.00 57.97 110 ALA A O 1
ATOM 696 N N . PHE A 1 111 ? -3.188 2.752 1.148 1.00 67.50 111 PHE A N 1
ATOM 697 C CA . PHE A 1 111 ? -2.284 2.705 2.296 1.00 67.50 111 PHE A CA 1
ATOM 698 C C . PHE A 1 111 ? -1.318 3.897 2.239 1.00 67.50 111 PHE A C 1
ATOM 700 O O . PHE A 1 111 ? -0.925 4.287 1.138 1.00 67.50 111 PHE A O 1
ATOM 707 N N . ILE A 1 112 ? -0.995 4.532 3.371 1.00 72.44 112 ILE A N 1
ATOM 708 C CA . ILE A 1 112 ? 0.012 5.605 3.432 1.00 72.44 112 ILE A CA 1
ATOM 709 C C . ILE A 1 112 ? 1.085 5.226 4.448 1.00 72.44 112 ILE A C 1
ATOM 711 O O . ILE A 1 112 ? 0.786 5.186 5.639 1.00 72.44 112 ILE A O 1
ATOM 715 N N . VAL A 1 113 ? 2.321 5.052 3.982 1.00 73.88 113 VAL A N 1
ATOM 716 C CA . VAL A 1 113 ? 3.485 4.733 4.821 1.00 73.88 113 VAL A CA 1
ATOM 717 C C . VAL A 1 113 ? 4.410 5.926 4.917 1.00 73.88 113 VAL A C 1
ATOM 719 O O . VAL A 1 113 ? 4.656 6.622 3.928 1.00 73.88 113 VAL A O 1
ATOM 722 N N . ASN A 1 114 ? 4.936 6.177 6.108 1.00 78.75 114 ASN A N 1
ATOM 723 C CA . ASN A 1 114 ? 5.945 7.197 6.342 1.00 78.75 114 ASN A CA 1
ATOM 724 C C . ASN A 1 114 ? 7.156 6.601 7.072 1.00 78.75 114 ASN A C 1
ATOM 726 O O . ASN A 1 114 ? 7.385 6.901 8.247 1.00 78.75 114 ASN A O 1
ATOM 730 N N . GLY A 1 115 ? 7.929 5.800 6.340 1.00 79.88 115 GLY A N 1
ATOM 731 C CA . GLY A 1 115 ? 9.006 4.969 6.870 1.00 79.88 115 GLY A CA 1
ATOM 732 C C . GLY A 1 115 ? 9.368 3.864 5.881 1.00 79.88 115 GLY A C 1
ATOM 733 O O . GLY A 1 115 ? 9.730 4.183 4.744 1.00 79.88 115 GLY A O 1
ATOM 734 N N . TYR A 1 116 ? 9.295 2.612 6.321 1.00 75.12 116 TYR A N 1
ATOM 735 C CA . TYR A 1 116 ? 9.548 1.407 5.523 1.00 75.12 116 TYR A CA 1
ATOM 736 C C . TYR A 1 116 ? 8.242 0.654 5.221 1.00 75.12 116 TYR A C 1
ATOM 738 O O . TYR A 1 116 ? 7.429 0.478 6.119 1.00 75.12 116 TYR A O 1
ATOM 746 N N . ASP A 1 117 ? 8.042 0.239 3.971 1.00 75.31 117 ASP A N 1
ATOM 747 C CA . ASP A 1 117 ? 6.892 -0.553 3.502 1.00 75.31 117 ASP A CA 1
ATOM 748 C C . ASP A 1 117 ? 7.396 -1.848 2.842 1.00 75.31 117 ASP A C 1
ATOM 750 O O . ASP A 1 117 ? 7.846 -1.789 1.699 1.00 75.31 117 ASP A O 1
ATOM 754 N N . ASP A 1 118 ? 7.326 -2.991 3.535 1.00 74.06 118 ASP A N 1
ATOM 755 C CA . ASP A 1 118 ? 7.595 -4.329 2.964 1.00 74.06 118 ASP A CA 1
ATOM 756 C C . ASP A 1 118 ? 6.306 -5.063 2.524 1.00 74.06 118 ASP A C 1
ATOM 758 O O . ASP A 1 118 ? 6.312 -6.199 2.016 1.00 74.06 118 ASP A O 1
ATOM 762 N N . GLY A 1 119 ? 5.178 -4.363 2.663 1.00 70.69 119 GLY A N 1
ATOM 763 C CA . GLY A 1 119 ? 3.836 -4.893 2.616 1.00 70.69 119 GLY A CA 1
ATOM 764 C C . GLY A 1 119 ? 3.263 -5.137 1.222 1.00 70.69 119 GLY A C 1
ATOM 765 O O . GLY A 1 119 ? 3.821 -4.860 0.159 1.00 70.69 119 GLY A O 1
ATOM 766 N N . GLY A 1 120 ? 2.074 -5.739 1.201 1.00 67.00 120 GLY A N 1
ATOM 767 C CA . GLY A 1 120 ? 1.406 -6.180 -0.025 1.00 67.00 120 GLY A CA 1
ATOM 768 C C . GLY A 1 120 ? 0.058 -5.518 -0.279 1.00 67.00 120 GLY A C 1
ATOM 769 O O . GLY A 1 120 ? -0.962 -6.184 -0.105 1.00 67.00 120 GLY A O 1
ATOM 770 N N . ALA A 1 121 ? 0.011 -4.257 -0.724 1.00 65.50 121 ALA A N 1
ATOM 771 C CA . ALA A 1 121 ? -1.245 -3.519 -0.926 1.00 65.50 121 ALA A CA 1
ATOM 772 C C . ALA A 1 121 ? -1.776 -3.531 -2.376 1.00 65.50 121 ALA A C 1
ATOM 774 O O . ALA A 1 121 ? -1.034 -3.528 -3.356 1.00 65.50 121 ALA A O 1
ATOM 775 N N . ALA A 1 122 ? -3.101 -3.453 -2.570 1.00 67.31 122 ALA A N 1
ATOM 776 C CA . ALA A 1 122 ? -3.636 -3.216 -3.920 1.00 67.31 122 ALA A CA 1
ATOM 777 C C . ALA A 1 122 ? -3.309 -1.792 -4.416 1.00 67.31 122 ALA A C 1
ATOM 779 O O . ALA A 1 122 ? -3.083 -1.608 -5.614 1.00 67.31 122 ALA A O 1
ATOM 780 N N . ALA A 1 123 ? -3.269 -0.811 -3.508 1.00 71.56 123 ALA A N 1
ATOM 781 C CA . ALA A 1 123 ? -2.743 0.523 -3.767 1.00 71.56 123 ALA A CA 1
ATOM 782 C C . ALA A 1 123 ? -2.031 1.111 -2.531 1.00 71.56 123 ALA A C 1
ATOM 784 O O . ALA A 1 123 ? -2.663 1.212 -1.476 1.00 71.56 123 ALA A O 1
ATOM 785 N N . SER A 1 124 ? -0.780 1.556 -2.675 1.00 73.69 124 SER A N 1
ATOM 786 C CA . SER A 1 124 ? 0.017 2.196 -1.611 1.00 73.69 124 SER A CA 1
ATOM 787 C C . SER A 1 124 ? 0.552 3.575 -2.019 1.00 73.69 124 SER A C 1
ATOM 789 O O . SER A 1 124 ? 0.695 3.904 -3.202 1.00 73.69 124 SER A O 1
ATOM 791 N N . ILE A 1 125 ? 0.800 4.417 -1.017 1.00 77.19 125 ILE A N 1
ATOM 792 C CA . ILE A 1 125 ? 1.578 5.649 -1.111 1.00 77.19 125 ILE A CA 1
ATOM 793 C C . ILE A 1 125 ? 2.660 5.579 -0.034 1.00 77.19 125 ILE A C 1
ATOM 795 O O . ILE A 1 125 ? 2.352 5.741 1.145 1.00 77.19 125 ILE A O 1
ATOM 799 N N . ALA A 1 126 ? 3.913 5.406 -0.428 1.00 79.12 126 ALA A N 1
ATOM 800 C CA . ALA A 1 126 ? 5.038 5.360 0.495 1.00 79.12 126 ALA A CA 1
ATOM 801 C C . ALA A 1 126 ? 5.814 6.683 0.474 1.00 79.12 126 ALA A C 1
ATOM 803 O O . ALA A 1 126 ? 6.039 7.292 -0.576 1.00 79.12 126 ALA A O 1
ATOM 804 N N . ASN A 1 127 ? 6.224 7.155 1.645 1.00 81.25 127 ASN A N 1
ATOM 805 C CA . ASN A 1 127 ? 7.146 8.271 1.810 1.00 81.25 127 ASN A CA 1
ATOM 806 C C . ASN A 1 127 ? 8.354 7.800 2.628 1.00 81.25 127 ASN A C 1
ATOM 808 O O . ASN A 1 127 ? 8.341 7.892 3.856 1.00 81.25 127 ASN A O 1
ATOM 812 N N . GLY A 1 128 ? 9.378 7.295 1.944 1.00 81.44 128 GLY A N 1
ATOM 813 C CA . GLY A 1 128 ? 10.516 6.622 2.565 1.00 81.44 128 GLY A CA 1
ATOM 814 C C . GLY A 1 128 ? 11.074 5.518 1.670 1.00 81.44 128 GLY A C 1
ATOM 815 O O . GLY A 1 128 ? 11.494 5.814 0.555 1.00 81.44 128 GLY A O 1
ATOM 816 N N . TYR A 1 129 ? 11.103 4.288 2.173 1.00 76.31 129 TYR A N 1
ATOM 817 C CA . TYR A 1 129 ? 11.541 3.095 1.446 1.00 76.31 129 TYR A CA 1
ATOM 818 C C . TYR A 1 129 ? 10.348 2.153 1.244 1.00 76.31 129 TYR A C 1
ATOM 820 O O . TYR A 1 129 ? 9.615 1.910 2.196 1.00 76.31 129 TYR A O 1
ATOM 828 N N . ASP A 1 130 ? 10.166 1.644 0.031 1.00 77.12 130 ASP A N 1
ATOM 829 C CA . ASP A 1 130 ? 9.136 0.665 -0.340 1.00 77.12 130 ASP A CA 1
ATOM 830 C C . ASP A 1 130 ? 9.835 -0.555 -0.960 1.00 77.12 130 ASP A C 1
ATOM 832 O O . ASP A 1 130 ? 10.455 -0.438 -2.013 1.00 77.12 130 ASP A O 1
ATOM 836 N N . ASP A 1 131 ? 9.815 -1.707 -0.293 1.00 75.94 131 ASP A N 1
ATOM 837 C CA . ASP A 1 131 ? 10.213 -3.013 -0.839 1.00 75.94 131 ASP A CA 1
ATOM 838 C C . ASP A 1 131 ? 9.012 -3.964 -1.017 1.00 75.94 131 ASP A C 1
ATOM 840 O O . ASP A 1 131 ? 9.174 -5.155 -1.320 1.00 75.94 131 ASP A O 1
ATOM 844 N N . GLY A 1 132 ? 7.800 -3.415 -0.905 1.00 71.19 132 GLY A N 1
ATOM 845 C CA . GLY A 1 132 ? 6.528 -4.107 -0.978 1.00 71.19 132 GLY A CA 1
ATOM 846 C C . GLY A 1 132 ? 6.099 -4.552 -2.380 1.00 71.19 132 GLY A C 1
ATOM 847 O O . GLY A 1 132 ? 6.770 -4.392 -3.404 1.00 71.19 132 GLY A O 1
ATOM 848 N N . GLY A 1 133 ? 4.933 -5.198 -2.454 1.00 65.94 133 GLY A N 1
ATOM 849 C CA . GLY A 1 133 ? 4.395 -5.774 -3.690 1.00 65.94 133 GLY A CA 1
ATOM 850 C C . GLY A 1 133 ? 2.912 -5.487 -3.896 1.00 65.94 133 GLY A C 1
ATOM 851 O O . GLY A 1 133 ? 2.061 -6.091 -3.243 1.00 65.94 133 GLY A O 1
ATOM 852 N N . GLY A 1 134 ? 2.576 -4.633 -4.871 1.00 67.38 134 GLY A N 1
ATOM 853 C CA . GLY A 1 134 ? 1.201 -4.160 -5.060 1.00 67.38 134 GLY A CA 1
ATOM 854 C C . GLY A 1 134 ? 0.696 -4.009 -6.495 1.00 67.38 134 GLY A C 1
ATOM 855 O O . GLY A 1 134 ? 1.423 -4.143 -7.477 1.00 67.38 134 GLY A O 1
ATOM 856 N N . ALA A 1 135 ? -0.602 -3.737 -6.667 1.00 69.69 135 ALA A N 1
ATOM 857 C CA . ALA A 1 135 ? -1.140 -3.472 -8.009 1.00 69.69 135 ALA A CA 1
ATOM 858 C C . ALA A 1 135 ? -0.828 -2.041 -8.491 1.00 69.69 135 ALA A C 1
ATOM 860 O O . ALA A 1 135 ? -0.665 -1.835 -9.694 1.00 69.69 135 ALA A O 1
ATOM 861 N N . ALA A 1 136 ? -0.737 -1.071 -7.579 1.00 73.62 136 ALA A N 1
ATOM 862 C CA . ALA A 1 136 ? -0.326 0.299 -7.871 1.00 73.62 136 ALA A CA 1
ATOM 863 C C . ALA A 1 136 ? 0.404 0.931 -6.670 1.00 73.62 136 ALA A C 1
ATOM 865 O O . ALA A 1 136 ? -0.151 0.919 -5.579 1.00 73.62 136 ALA A O 1
ATOM 866 N N . SER A 1 137 ? 1.570 1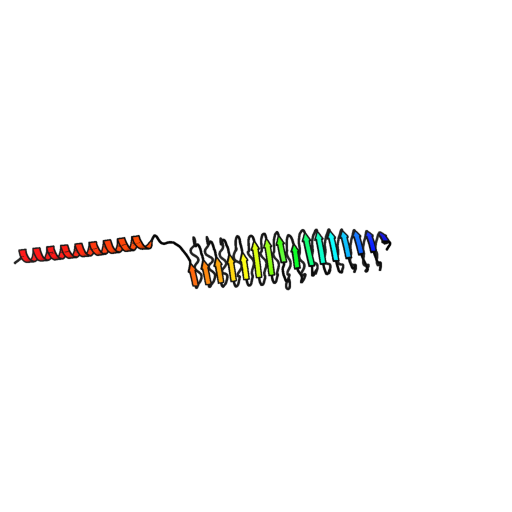.543 -6.858 1.00 76.06 137 SER A N 1
ATOM 867 C CA . SER A 1 137 ? 2.266 2.305 -5.805 1.00 76.06 137 SER A CA 1
ATOM 868 C C . SER A 1 137 ? 2.580 3.736 -6.258 1.00 76.06 137 SER A C 1
ATOM 870 O O . SER A 1 137 ? 2.731 4.022 -7.451 1.00 76.06 137 SER A O 1
ATOM 872 N N . ILE A 1 138 ? 2.628 4.666 -5.302 1.00 78.38 138 ILE A N 1
ATOM 873 C CA . ILE A 1 138 ? 3.236 5.991 -5.475 1.00 78.38 138 ILE A CA 1
ATOM 874 C C . ILE A 1 138 ? 4.291 6.157 -4.389 1.00 78.38 138 ILE A C 1
ATOM 876 O O . ILE A 1 138 ? 3.940 6.303 -3.221 1.00 78.38 138 ILE A O 1
ATOM 880 N N . VAL A 1 139 ? 5.558 6.224 -4.774 1.00 77.62 139 VAL A N 1
ATOM 881 C CA . VAL A 1 139 ? 6.678 6.310 -3.839 1.00 77.62 139 VAL A CA 1
ATOM 882 C C . VAL A 1 139 ? 7.324 7.688 -3.914 1.00 77.62 139 VAL A C 1
ATOM 884 O O . VAL A 1 139 ? 7.625 8.232 -4.981 1.00 77.62 139 VAL A O 1
ATOM 887 N N . ASN A 1 140 ? 7.496 8.303 -2.751 1.00 80.75 140 ASN A N 1
ATOM 888 C CA . ASN A 1 140 ? 8.297 9.500 -2.553 1.00 80.75 140 ASN A CA 1
ATOM 889 C C . ASN A 1 140 ? 9.542 9.126 -1.741 1.00 80.75 140 ASN A C 1
ATOM 891 O O . ASN A 1 140 ? 9.547 9.273 -0.518 1.00 80.75 140 ASN A O 1
ATOM 895 N N . GLY A 1 141 ? 10.542 8.596 -2.436 1.00 77.38 141 GLY A N 1
ATOM 896 C CA . GLY A 1 141 ? 11.755 8.027 -1.866 1.00 77.38 141 GLY A CA 1
ATOM 897 C C . GLY A 1 141 ? 12.246 6.858 -2.720 1.00 77.38 141 GLY A C 1
ATOM 898 O O . GLY A 1 141 ? 12.128 6.915 -3.945 1.00 77.38 141 GLY A O 1
ATOM 899 N N . TYR A 1 142 ? 12.761 5.823 -2.064 1.00 75.00 142 TYR A N 1
ATOM 900 C CA . TYR A 1 142 ? 13.355 4.640 -2.688 1.00 75.00 142 TYR A CA 1
ATOM 901 C C . TYR A 1 142 ? 12.312 3.531 -2.876 1.00 75.00 142 TYR A C 1
ATOM 903 O O . TYR A 1 142 ? 11.647 3.171 -1.908 1.00 75.00 142 TYR A O 1
ATOM 911 N N . ASP A 1 143 ? 12.198 2.980 -4.083 1.00 75.31 143 ASP A N 1
ATOM 912 C CA . ASP A 1 143 ? 11.326 1.840 -4.413 1.00 75.31 143 ASP A CA 1
ATOM 913 C C . ASP A 1 143 ? 12.176 0.656 -4.915 1.00 75.31 143 ASP A C 1
ATOM 915 O O . ASP A 1 143 ? 12.825 0.742 -5.955 1.00 75.31 143 ASP A O 1
ATOM 919 N N . ASP A 1 144 ? 12.199 -0.444 -4.165 1.00 74.12 144 ASP A N 1
ATOM 920 C CA . ASP A 1 144 ? 12.758 -1.752 -4.546 1.00 74.12 144 ASP A CA 1
ATOM 921 C C . ASP A 1 144 ? 11.634 -2.792 -4.800 1.00 74.12 144 ASP A C 1
ATOM 923 O O . ASP A 1 144 ? 11.896 -3.984 -5.026 1.00 74.12 144 ASP A O 1
ATOM 927 N N . GLY A 1 145 ? 10.372 -2.352 -4.769 1.00 69.12 145 GLY A N 1
ATOM 928 C CA . GLY A 1 145 ? 9.163 -3.161 -4.723 1.00 69.12 145 GLY A CA 1
ATOM 929 C C . GLY A 1 145 ? 8.671 -3.716 -6.067 1.00 69.12 145 GLY A C 1
ATOM 930 O O . GLY A 1 145 ? 8.889 -3.196 -7.163 1.00 69.12 145 GLY A O 1
ATOM 931 N N . GLY A 1 146 ? 7.960 -4.843 -6.014 1.00 62.88 146 GLY A N 1
ATOM 932 C CA . GLY A 1 146 ? 7.460 -5.563 -7.191 1.00 62.88 146 GLY A CA 1
ATOM 933 C C . GLY A 1 146 ? 5.984 -5.291 -7.486 1.00 62.88 146 GLY A C 1
ATOM 934 O O . GLY A 1 146 ? 5.127 -6.043 -7.021 1.00 62.88 146 GLY A O 1
ATOM 935 N N . GLY A 1 147 ? 5.671 -4.274 -8.301 1.00 67.38 147 GLY A N 1
ATOM 936 C CA . GLY A 1 147 ? 4.283 -3.864 -8.578 1.00 67.38 147 GLY A CA 1
ATOM 937 C C . GLY A 1 147 ? 3.733 -4.116 -9.995 1.00 67.38 147 GLY A C 1
ATOM 938 O O . GLY A 1 147 ? 4.454 -4.417 -10.940 1.00 67.38 147 GLY A O 1
ATOM 939 N N . ALA A 1 148 ? 2.421 -3.964 -10.213 1.00 68.50 148 ALA A N 1
ATOM 940 C CA . ALA A 1 148 ? 1.883 -3.894 -11.585 1.00 68.50 148 ALA A CA 1
ATOM 941 C C . ALA A 1 148 ? 2.054 -2.494 -12.206 1.00 68.50 148 ALA A C 1
ATOM 943 O O . ALA A 1 148 ? 2.276 -2.387 -13.413 1.00 68.50 148 ALA A O 1
ATOM 944 N N . ALA A 1 149 ? 1.979 -1.434 -11.403 1.00 71.12 149 ALA A N 1
ATOM 945 C CA . ALA A 1 149 ? 2.281 -0.068 -11.813 1.00 71.12 149 ALA A CA 1
ATOM 946 C C . ALA A 1 149 ? 2.916 0.713 -10.652 1.00 71.12 149 ALA A C 1
ATOM 948 O O . ALA A 1 149 ? 2.390 0.640 -9.547 1.00 71.12 149 ALA A O 1
ATOM 949 N N . SER A 1 150 ? 3.969 1.490 -10.896 1.00 74.50 150 SER A N 1
ATOM 950 C CA . SER A 1 150 ? 4.562 2.388 -9.892 1.00 74.50 150 SER A CA 1
ATOM 951 C C . SER A 1 150 ? 4.754 3.806 -10.440 1.00 74.50 150 SER A C 1
ATOM 953 O O . SER A 1 150 ? 4.863 4.029 -11.652 1.00 74.50 150 SER A O 1
ATOM 955 N N . ILE A 1 151 ? 4.720 4.792 -9.542 1.00 75.31 151 ILE A N 1
ATOM 956 C CA . ILE A 1 151 ? 5.182 6.162 -9.790 1.00 75.31 151 ILE A CA 1
ATOM 957 C C . ILE A 1 151 ? 6.186 6.501 -8.692 1.00 75.31 151 ILE A C 1
ATOM 959 O O . ILE A 1 151 ? 5.784 6.649 -7.540 1.00 75.31 151 ILE A O 1
ATOM 963 N N . VAL A 1 152 ? 7.451 6.681 -9.051 1.00 74.50 152 VAL A N 1
ATOM 964 C CA . VAL A 1 152 ? 8.559 6.915 -8.118 1.00 74.50 152 VAL A CA 1
ATOM 965 C C . VAL A 1 152 ? 9.122 8.314 -8.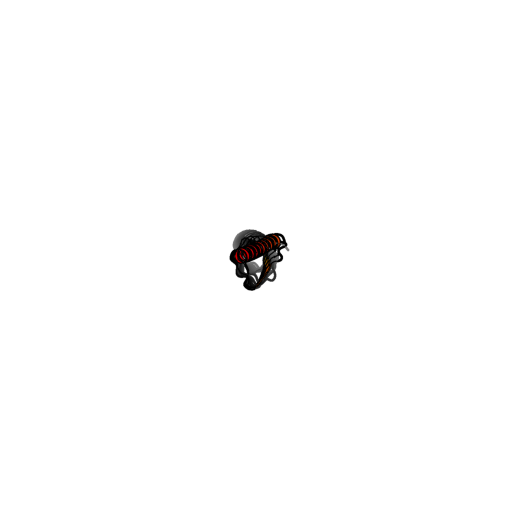354 1.00 74.50 152 VAL A C 1
ATOM 967 O O . VAL A 1 152 ? 9.277 8.747 -9.497 1.00 74.50 152 VAL A O 1
ATOM 970 N N . LYS A 1 153 ? 9.358 9.074 -7.280 1.00 70.19 153 LYS A N 1
ATOM 971 C CA . LYS A 1 153 ? 9.916 10.432 -7.396 1.00 70.19 153 LYS A CA 1
ATOM 972 C C . LYS A 1 153 ? 11.425 10.528 -7.242 1.00 70.19 153 LYS A C 1
ATOM 974 O O . LYS A 1 153 ? 11.950 11.493 -7.776 1.00 70.19 153 LYS A O 1
ATOM 979 N N . ASP A 1 154 ? 12.058 9.612 -6.514 1.00 67.94 154 ASP A N 1
ATOM 980 C CA . ASP A 1 154 ? 13.485 9.728 -6.212 1.00 67.94 154 ASP A CA 1
ATOM 981 C C . ASP A 1 154 ? 14.258 8.592 -6.888 1.00 67.94 154 ASP A C 1
ATOM 983 O O . ASP A 1 154 ? 14.758 8.861 -7.956 1.00 67.94 154 ASP A O 1
ATOM 987 N N . ASP A 1 155 ? 14.287 7.354 -6.372 1.00 65.19 155 ASP A N 1
ATOM 988 C CA . ASP A 1 155 ? 15.120 6.267 -6.936 1.00 65.19 155 ASP A CA 1
ATOM 989 C C . ASP A 1 155 ? 14.345 4.927 -7.035 1.00 65.19 155 ASP A C 1
ATOM 991 O O . ASP A 1 155 ? 13.718 4.509 -6.058 1.00 65.19 155 ASP A O 1
ATOM 995 N N . ASP A 1 156 ? 14.413 4.220 -8.175 1.00 64.12 156 ASP A N 1
ATOM 996 C CA . ASP A 1 156 ? 13.878 2.850 -8.367 1.00 64.12 156 ASP A CA 1
ATOM 997 C C . ASP A 1 156 ? 15.049 1.846 -8.429 1.00 64.12 156 ASP A C 1
ATOM 999 O O . ASP A 1 156 ? 15.786 1.755 -9.414 1.00 64.12 156 ASP A O 1
ATOM 1003 N N . GLY A 1 157 ? 15.279 1.090 -7.353 1.00 57.94 157 GLY A N 1
ATOM 1004 C CA . GLY A 1 157 ? 16.378 0.120 -7.281 1.00 57.94 157 GLY A CA 1
ATOM 1005 C C . GLY A 1 157 ? 16.084 -1.202 -8.003 1.00 57.94 157 GLY A C 1
ATOM 1006 O O . GLY A 1 157 ? 16.955 -2.080 -8.106 1.00 57.94 157 GLY A O 1
ATOM 1007 N N . GLY A 1 158 ? 14.919 -1.309 -8.646 1.00 53.69 158 GLY A N 1
ATOM 1008 C CA . GLY A 1 158 ? 14.731 -2.176 -9.794 1.00 53.69 158 GLY A CA 1
ATOM 1009 C C . GLY A 1 158 ? 13.801 -3.363 -9.594 1.00 53.69 158 GLY A C 1
ATOM 1010 O O . GLY A 1 158 ? 14.020 -4.442 -10.171 1.00 53.69 158 GLY A O 1
ATOM 1011 N N . GLY A 1 159 ? 12.737 -3.165 -8.826 1.00 56.75 159 GLY A N 1
ATOM 1012 C CA . GLY A 1 159 ? 11.613 -4.085 -8.802 1.00 56.75 159 GLY A CA 1
ATOM 1013 C C . GLY A 1 159 ? 10.954 -4.199 -10.185 1.00 56.75 159 GLY A C 1
ATOM 1014 O O . GLY A 1 159 ? 10.840 -3.247 -10.954 1.00 56.75 159 GLY A O 1
ATOM 1015 N N . ALA A 1 160 ? 10.558 -5.411 -10.585 1.00 54.41 160 ALA A N 1
ATOM 1016 C CA . ALA A 1 160 ? 10.031 -5.657 -11.930 1.00 54.41 160 ALA A CA 1
ATOM 1017 C C . ALA A 1 160 ? 8.576 -5.172 -12.070 1.00 54.41 160 ALA A C 1
ATOM 1019 O O . ALA A 1 160 ? 7.650 -5.990 -12.100 1.00 54.41 160 ALA A O 1
ATOM 1020 N N . ALA A 1 161 ? 8.368 -3.857 -12.186 1.00 62.56 161 ALA A N 1
ATOM 1021 C CA . ALA A 1 161 ? 7.046 -3.304 -12.439 1.00 62.56 161 ALA A CA 1
ATOM 1022 C C . ALA A 1 161 ? 6.542 -3.643 -13.858 1.00 62.56 161 ALA A C 1
ATOM 1024 O O . ALA A 1 161 ? 7.307 -3.697 -14.824 1.00 62.56 161 ALA A O 1
ATOM 1025 N N . ALA A 1 162 ? 5.235 -3.845 -14.063 1.00 65.06 162 ALA A N 1
ATOM 1026 C CA . ALA A 1 162 ? 4.730 -3.946 -15.443 1.00 65.06 162 ALA A CA 1
ATOM 1027 C C . ALA A 1 162 ? 4.754 -2.577 -16.155 1.00 65.06 162 ALA A C 1
ATOM 1029 O O . ALA A 1 162 ? 4.968 -2.519 -17.368 1.00 65.06 162 ALA A O 1
ATOM 1030 N N . ALA A 1 163 ? 4.576 -1.483 -15.411 1.00 69.38 163 ALA A N 1
ATOM 1031 C CA . ALA A 1 163 ? 4.777 -0.118 -15.882 1.00 69.38 163 ALA A CA 1
ATOM 1032 C C . ALA A 1 163 ? 5.333 0.775 -14.758 1.00 69.38 163 ALA A C 1
ATOM 1034 O O . ALA A 1 163 ? 4.868 0.656 -13.631 1.00 69.38 163 ALA A O 1
ATOM 1035 N N . SER A 1 164 ? 6.257 1.685 -15.065 1.0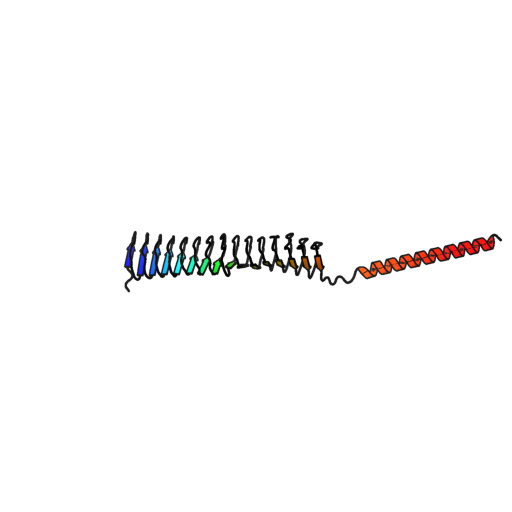0 72.31 164 SER A N 1
ATOM 1036 C CA . SER A 1 164 ? 6.809 2.646 -14.095 1.00 72.31 164 SER A CA 1
ATOM 1037 C C . SER A 1 164 ? 6.896 4.063 -14.683 1.00 72.31 164 SER A C 1
ATOM 1039 O O . SER A 1 164 ? 7.065 4.235 -15.897 1.00 72.31 164 SER A O 1
ATOM 1041 N N . ILE A 1 165 ? 6.731 5.083 -13.838 1.00 72.88 165 ILE A N 1
ATOM 1042 C CA . ILE A 1 165 ? 7.083 6.481 -14.127 1.00 72.88 165 ILE A CA 1
ATOM 1043 C C . ILE A 1 165 ? 8.053 6.936 -13.040 1.00 72.88 165 ILE A C 1
ATOM 1045 O O . ILE A 1 165 ? 7.660 6.969 -11.877 1.00 72.88 165 ILE A O 1
ATOM 1049 N N . VAL A 1 166 ? 9.262 7.332 -13.424 1.00 72.25 166 VAL A N 1
ATOM 1050 C CA . VAL A 1 166 ? 10.347 7.691 -12.501 1.00 72.25 166 VAL A CA 1
ATOM 1051 C C . VAL A 1 166 ? 10.859 9.097 -12.822 1.00 72.25 166 VAL A C 1
ATOM 1053 O O . VAL A 1 166 ? 10.899 9.484 -13.995 1.00 72.25 166 VAL A O 1
ATOM 1056 N N . ASN A 1 167 ? 11.186 9.893 -11.800 1.00 69.62 167 ASN A N 1
ATOM 1057 C CA . ASN A 1 167 ? 11.805 11.204 -12.013 1.00 69.62 167 ASN A CA 1
ATOM 1058 C C . ASN A 1 167 ? 13.323 11.083 -12.202 1.00 69.62 167 ASN A C 1
ATOM 1060 O O . ASN A 1 167 ? 13.790 11.562 -13.229 1.00 69.62 167 ASN A O 1
ATOM 1064 N N . ASP A 1 168 ? 14.023 10.390 -11.298 1.00 64.19 168 ASP A N 1
ATOM 1065 C CA . ASP A 1 168 ? 15.473 10.165 -11.351 1.00 64.19 168 ASP A CA 1
ATOM 1066 C C . ASP A 1 168 ? 15.731 8.634 -11.272 1.00 64.19 168 ASP A C 1
ATOM 1068 O O . ASP A 1 168 ? 15.127 7.942 -10.456 1.00 64.19 168 ASP A O 1
ATOM 1072 N N . ASP A 1 169 ? 16.527 8.048 -12.171 1.00 63.75 169 ASP A N 1
ATOM 1073 C CA . ASP A 1 169 ? 16.833 6.602 -12.158 1.00 63.75 169 ASP A CA 1
ATOM 1074 C C . ASP A 1 169 ? 18.348 6.351 -12.048 1.00 63.75 169 ASP A C 1
ATOM 1076 O O . ASP A 1 169 ? 19.102 6.546 -13.003 1.00 63.75 169 ASP A O 1
ATOM 1080 N N . ASP A 1 170 ? 18.785 5.878 -10.876 1.00 55.53 170 ASP A N 1
ATOM 1081 C CA . ASP A 1 170 ? 20.155 5.416 -10.593 1.00 55.53 170 ASP A CA 1
ATOM 1082 C C . ASP A 1 170 ? 20.316 3.880 -10.801 1.00 55.53 170 ASP A C 1
ATOM 1084 O O . ASP A 1 170 ? 21.380 3.297 -10.528 1.00 55.53 170 ASP A O 1
ATOM 1088 N N . GLY A 1 171 ? 19.256 3.186 -11.247 1.00 53.16 171 GLY A N 1
ATOM 1089 C CA . GLY A 1 171 ? 19.047 1.742 -11.120 1.00 53.16 171 GLY A CA 1
ATOM 1090 C C . GLY A 1 171 ? 19.075 0.905 -12.410 1.00 53.16 171 GLY A C 1
ATOM 1091 O O . GLY A 1 171 ? 19.307 1.356 -13.529 1.00 53.16 171 GLY A O 1
ATOM 1092 N N . GLY A 1 172 ? 18.935 -0.418 -12.241 1.00 49.06 172 GLY A N 1
ATOM 1093 C CA . GLY A 1 172 ? 19.056 -1.434 -13.303 1.00 49.06 172 GLY A CA 1
ATOM 1094 C C . GLY A 1 172 ? 17.826 -2.332 -13.468 1.00 49.06 172 GLY A C 1
ATOM 1095 O O . GLY A 1 172 ? 17.952 -3.446 -13.994 1.00 49.06 172 GLY A O 1
ATOM 1096 N N . GLY A 1 173 ? 16.661 -1.902 -12.981 1.00 53.69 173 GLY A N 1
ATOM 1097 C CA . GLY A 1 173 ? 15.417 -2.666 -13.049 1.00 53.69 173 GLY A CA 1
ATOM 1098 C C . GLY A 1 173 ? 14.582 -2.337 -14.270 1.00 53.69 173 GLY A C 1
ATOM 1099 O O . GLY A 1 173 ? 14.222 -1.199 -14.525 1.00 53.69 173 GLY A O 1
ATOM 1100 N N . GLY A 1 174 ? 14.245 -3.363 -15.047 1.00 54.94 174 GLY A N 1
ATOM 1101 C CA . GLY A 1 174 ? 13.445 -3.195 -16.252 1.00 54.94 174 GLY A CA 1
ATOM 1102 C C . GLY A 1 174 ? 11.961 -3.371 -15.971 1.00 54.94 174 GLY A C 1
ATOM 1103 O O . GLY A 1 174 ? 11.468 -4.503 -16.020 1.00 54.94 174 GLY A O 1
ATOM 1104 N N . ALA A 1 175 ? 11.228 -2.271 -15.792 1.00 61.28 175 ALA A N 1
ATOM 1105 C CA . ALA A 1 175 ? 9.783 -2.319 -15.967 1.00 61.28 175 ALA A CA 1
ATOM 1106 C C . ALA A 1 175 ? 9.439 -2.795 -17.397 1.00 61.28 175 ALA A C 1
ATOM 1108 O O . ALA A 1 175 ? 10.201 -2.583 -18.342 1.00 61.28 175 ALA A O 1
ATOM 1109 N N . ALA A 1 176 ? 8.294 -3.439 -17.642 1.00 62.50 176 ALA A N 1
ATOM 1110 C CA . ALA A 1 176 ? 7.951 -3.790 -19.032 1.00 62.50 176 ALA A CA 1
ATOM 1111 C C . ALA A 1 176 ? 7.726 -2.530 -19.901 1.00 62.50 176 ALA A C 1
ATOM 1113 O O . ALA A 1 176 ? 8.019 -2.548 -21.100 1.00 62.50 176 ALA A O 1
ATOM 1114 N N . ALA A 1 177 ? 7.262 -1.439 -19.289 1.00 65.50 177 ALA A N 1
ATOM 1115 C CA . ALA A 1 177 ? 7.230 -0.103 -19.870 1.00 65.50 177 ALA A CA 1
ATOM 1116 C C . ALA A 1 177 ? 7.686 0.951 -18.843 1.00 65.50 177 ALA A C 1
ATOM 1118 O O . ALA A 1 177 ? 7.208 0.915 -17.714 1.00 65.50 177 ALA A O 1
ATOM 1119 N N . SER A 1 178 ? 8.541 1.903 -19.219 1.00 69.62 178 SER A N 1
ATOM 1120 C CA . SER A 1 178 ? 8.956 3.005 -18.334 1.00 69.62 178 SER A CA 1
ATOM 1121 C C . SER A 1 178 ? 8.881 4.383 -19.002 1.00 69.62 178 SER A C 1
ATOM 1123 O O . SER A 1 178 ? 9.033 4.514 -20.222 1.00 69.62 178 SER A O 1
ATOM 1125 N N . ILE A 1 179 ? 8.617 5.415 -18.199 1.00 71.31 179 ILE A N 1
ATOM 1126 C CA . ILE A 1 179 ? 8.853 6.826 -18.536 1.00 71.31 179 ILE A CA 1
ATOM 1127 C C . ILE A 1 179 ? 9.806 7.379 -17.478 1.00 71.31 179 ILE A C 1
ATOM 1129 O O . ILE A 1 179 ? 9.446 7.365 -16.305 1.00 71.31 179 ILE A O 1
ATOM 1133 N N . VAL A 1 180 ? 10.972 7.864 -17.892 1.00 71.88 180 VAL A N 1
ATOM 1134 C CA . VAL A 1 180 ? 12.015 8.394 -17.002 1.00 71.88 180 VAL A CA 1
ATOM 1135 C C . VAL A 1 180 ? 12.305 9.843 -17.387 1.00 71.88 180 VAL A C 1
ATOM 1137 O O . VAL A 1 180 ? 12.360 10.157 -18.584 1.00 71.88 180 VAL A O 1
ATOM 1140 N N . ASN A 1 181 ? 12.408 10.741 -16.404 1.00 69.75 181 ASN A N 1
ATOM 1141 C CA . ASN A 1 181 ? 12.755 12.132 -16.682 1.00 69.75 181 ASN A CA 1
ATOM 1142 C C . ASN A 1 181 ? 14.274 12.317 -16.802 1.00 69.75 181 ASN A C 1
ATOM 1144 O O . ASN A 1 181 ? 14.693 12.815 -17.845 1.00 69.75 181 ASN A O 1
ATOM 1148 N N . ASP A 1 182 ? 15.041 11.824 -15.826 1.00 65.75 182 ASP A N 1
ATOM 1149 C CA . ASP A 1 182 ? 16.504 11.908 -15.755 1.00 65.75 182 ASP A CA 1
ATOM 1150 C C . ASP A 1 182 ? 17.077 10.482 -15.527 1.00 65.75 182 ASP A C 1
ATOM 1152 O O . ASP A 1 182 ? 16.736 9.833 -14.538 1.00 65.75 182 ASP A O 1
ATOM 1156 N N . ASP A 1 183 ? 17.889 9.958 -16.456 1.00 63.88 183 ASP A N 1
ATOM 1157 C CA . ASP A 1 183 ? 18.506 8.612 -16.381 1.00 63.88 183 ASP A CA 1
ATOM 1158 C C . ASP A 1 183 ? 20.043 8.716 -16.304 1.00 63.88 183 ASP A C 1
ATOM 1160 O O . ASP A 1 183 ? 20.702 9.081 -17.284 1.00 63.88 183 ASP A O 1
ATOM 1164 N N . ASP A 1 184 ? 20.614 8.362 -15.145 1.00 58.69 184 ASP A N 1
ATOM 1165 C CA . ASP A 1 184 ? 22.065 8.242 -14.910 1.00 58.69 184 ASP A CA 1
ATOM 1166 C C . ASP A 1 184 ? 22.537 6.763 -15.023 1.00 58.69 184 ASP A C 1
ATOM 1168 O O . ASP A 1 184 ? 23.719 6.434 -14.820 1.00 58.69 184 ASP A O 1
ATOM 1172 N N . GLY A 1 185 ? 21.618 5.846 -15.363 1.00 55.06 185 GLY A N 1
ATOM 1173 C CA . GLY A 1 185 ? 21.735 4.395 -15.275 1.00 55.06 185 GLY A CA 1
ATOM 1174 C C . GLY A 1 185 ? 21.696 3.630 -16.610 1.00 55.06 185 GLY A C 1
ATOM 1175 O O . GLY A 1 185 ? 22.030 4.105 -17.695 1.00 55.06 185 GLY A O 1
ATOM 1176 N N . GLY A 1 186 ? 21.437 2.320 -16.522 1.00 51.16 186 GLY A N 1
ATOM 1177 C CA . GLY A 1 186 ? 21.443 1.388 -17.666 1.00 51.16 186 GLY A CA 1
ATOM 1178 C C . GLY A 1 186 ? 20.153 0.575 -17.809 1.00 51.16 186 GLY A C 1
ATOM 1179 O O . GLY A 1 186 ? 20.127 -0.406 -18.563 1.00 51.16 186 GLY A O 1
ATOM 1180 N N . GLY A 1 187 ? 19.119 0.934 -17.048 1.00 52.34 187 GLY A N 1
ATOM 1181 C CA . GLY A 1 187 ? 17.918 0.150 -16.775 1.00 52.34 187 GLY A CA 1
ATOM 1182 C C . GLY A 1 187 ? 16.739 0.450 -17.696 1.00 52.34 187 GLY A C 1
ATOM 1183 O O . GLY A 1 187 ? 15.657 0.792 -17.249 1.00 52.34 187 GLY A O 1
ATOM 1184 N N . GLY A 1 188 ? 16.883 0.261 -19.006 1.00 52.91 188 GLY A N 1
ATOM 1185 C CA . GLY A 1 188 ? 15.749 0.420 -19.916 1.00 52.91 188 GLY A CA 1
ATOM 1186 C C . GLY A 1 188 ? 14.718 -0.707 -19.771 1.00 52.91 188 GLY A C 1
ATOM 1187 O O . GLY A 1 188 ? 15.017 -1.876 -20.041 1.00 52.91 188 GLY A O 1
ATOM 1188 N N . GLY A 1 189 ? 13.473 -0.361 -19.440 1.00 55.28 189 GLY A N 1
ATOM 1189 C CA . GLY A 1 189 ? 12.338 -1.268 -19.579 1.00 55.28 189 GLY A CA 1
ATOM 1190 C C . GLY A 1 189 ? 12.180 -1.833 -20.999 1.00 55.28 189 GLY A C 1
ATOM 1191 O O . GLY A 1 189 ? 12.791 -1.354 -21.952 1.00 55.28 189 GLY A O 1
ATOM 1192 N N . ALA A 1 190 ? 11.349 -2.862 -21.215 1.00 58.34 190 ALA A N 1
ATOM 1193 C CA . ALA A 1 190 ? 11.198 -3.438 -22.566 1.00 58.34 190 ALA A CA 1
ATOM 1194 C C . ALA A 1 190 ? 10.726 -2.396 -23.610 1.00 58.34 190 ALA A C 1
ATOM 1196 O O . ALA A 1 190 ? 11.103 -2.484 -24.784 1.00 58.34 190 ALA A O 1
ATOM 1197 N N . ALA A 1 191 ? 9.962 -1.393 -23.172 1.00 60.19 191 ALA A N 1
ATOM 1198 C CA . ALA A 1 191 ? 9.725 -0.142 -23.883 1.00 60.19 191 ALA A CA 1
ATOM 1199 C C . ALA A 1 191 ? 9.992 1.058 -22.954 1.00 60.19 191 ALA A C 1
ATOM 1201 O O . ALA A 1 191 ? 9.413 1.105 -21.875 1.00 60.19 191 ALA A O 1
ATOM 1202 N N . SER A 1 192 ? 10.808 2.032 -23.360 1.00 65.25 192 SER A N 1
ATOM 1203 C CA . SER A 1 192 ? 11.124 3.209 -22.533 1.00 65.25 192 SER A CA 1
ATOM 1204 C C . SER A 1 192 ? 10.938 4.534 -23.280 1.00 65.25 192 SER A C 1
ATOM 1206 O O . SER A 1 192 ? 11.113 4.615 -24.501 1.00 65.25 192 SER A O 1
ATOM 1208 N N . ILE A 1 193 ? 10.546 5.576 -22.545 1.00 68.06 193 ILE A N 1
ATOM 1209 C CA . ILE A 1 193 ? 10.625 6.981 -22.964 1.00 68.06 193 ILE A CA 1
ATOM 1210 C C . ILE A 1 193 ? 11.528 7.688 -21.956 1.00 68.06 193 ILE A C 1
ATOM 1212 O O . ILE A 1 193 ? 11.211 7.666 -20.771 1.00 68.06 193 ILE A O 1
ATOM 1216 N N . VAL A 1 194 ? 12.609 8.305 -22.426 1.00 69.31 194 VAL A N 1
ATOM 1217 C CA . VAL A 1 194 ? 13.587 9.015 -21.587 1.00 69.31 194 VAL A CA 1
ATOM 1218 C C . VAL A 1 194 ? 13.674 10.464 -22.063 1.00 69.31 194 VAL A C 1
ATOM 1220 O O . VAL A 1 194 ? 13.774 10.702 -23.275 1.00 69.31 194 VAL A O 1
ATOM 1223 N N . ASN A 1 195 ? 13.549 11.426 -21.143 1.00 67.50 195 ASN A N 1
ATOM 1224 C CA . ASN A 1 195 ? 13.611 12.851 -21.483 1.00 67.50 195 ASN A CA 1
ATOM 1225 C C . ASN A 1 195 ? 15.047 13.393 -21.503 1.00 67.50 195 ASN A C 1
ATOM 1227 O O . ASN A 1 195 ? 15.327 14.137 -22.438 1.00 67.50 195 ASN A O 1
ATOM 1231 N N . ASP A 1 196 ? 15.905 12.985 -20.563 1.00 64.19 196 ASP A N 1
ATOM 1232 C CA . ASP A 1 196 ? 17.335 13.316 -20.487 1.00 64.19 196 ASP A CA 1
ATOM 1233 C C . ASP A 1 196 ? 18.143 12.034 -20.135 1.00 64.19 196 ASP A C 1
ATOM 1235 O O . ASP A 1 196 ? 17.881 11.408 -19.109 1.00 64.19 196 ASP A O 1
ATOM 1239 N N . ASP A 1 197 ? 19.068 11.599 -21.009 1.00 62.16 197 ASP A N 1
ATOM 1240 C CA . ASP A 1 197 ? 19.870 10.357 -20.871 1.00 62.16 197 ASP A CA 1
ATOM 1241 C C . ASP A 1 197 ? 21.378 10.682 -20.782 1.00 62.16 197 ASP A C 1
ATOM 1243 O O . ASP A 1 197 ? 22.006 11.033 -21.785 1.00 62.16 197 ASP A O 1
ATOM 1247 N N . ASP A 1 198 ? 21.980 10.542 -19.595 1.00 56.44 198 ASP A N 1
ATOM 1248 C CA . ASP A 1 198 ? 23.443 10.585 -19.395 1.00 56.44 198 ASP A CA 1
ATOM 1249 C C . ASP A 1 198 ? 24.065 9.159 -19.428 1.00 56.44 198 ASP A C 1
ATOM 1251 O O . ASP A 1 198 ? 25.294 8.982 -19.342 1.00 56.44 198 ASP A O 1
ATOM 1255 N N . GLY A 1 199 ? 23.222 8.132 -19.606 1.00 55.12 199 GLY A N 1
ATOM 1256 C CA . GLY A 1 199 ? 23.506 6.701 -19.575 1.00 55.12 199 GLY A CA 1
ATOM 1257 C C . GLY A 1 199 ? 23.535 6.010 -20.949 1.00 55.12 199 GLY A C 1
ATOM 1258 O O . GLY A 1 199 ? 23.792 6.592 -21.999 1.00 55.12 199 GLY A O 1
ATOM 1259 N N . GLY A 1 200 ? 23.431 4.676 -20.955 1.00 49.12 200 GLY A N 1
ATOM 1260 C CA . GLY A 1 200 ? 23.546 3.843 -22.172 1.00 49.12 200 GLY A CA 1
ATOM 1261 C C . GLY A 1 200 ? 22.454 2.780 -22.309 1.00 49.12 200 GLY A C 1
ATOM 1262 O O . GLY A 1 200 ? 22.616 1.813 -23.068 1.00 49.12 200 GLY A O 1
ATOM 1263 N N . GLY A 1 201 ? 21.383 2.910 -21.528 1.00 52.53 201 GLY A N 1
ATOM 1264 C CA . GLY A 1 201 ? 20.366 1.891 -21.281 1.00 52.53 201 GLY A CA 1
ATOM 1265 C C . GLY A 1 201 ? 19.138 1.994 -22.180 1.00 52.53 201 GLY A C 1
ATOM 1266 O O . GLY A 1 201 ? 18.051 2.329 -21.737 1.00 52.53 201 GLY A O 1
ATOM 1267 N N . GLY A 1 202 ? 19.254 1.629 -23.456 1.00 50.91 202 GLY A N 1
ATOM 1268 C CA . GLY A 1 202 ? 18.086 1.558 -24.338 1.00 50.91 202 GLY A CA 1
ATOM 1269 C C . GLY A 1 202 ? 17.258 0.287 -24.118 1.00 50.91 202 GLY A C 1
ATOM 1270 O O . GLY A 1 202 ? 17.730 -0.816 -24.405 1.00 50.91 202 GLY A O 1
ATOM 1271 N N . GLY A 1 203 ? 15.997 0.437 -23.707 1.00 52.44 203 GLY A N 1
ATOM 1272 C CA . GLY A 1 203 ? 14.989 -0.619 -23.798 1.00 52.44 203 GLY A CA 1
ATOM 1273 C C . GLY A 1 203 ? 14.892 -1.238 -25.200 1.00 52.44 203 GLY A C 1
ATOM 1274 O O . GLY A 1 203 ? 15.351 -0.663 -26.192 1.00 52.44 203 GLY A O 1
ATOM 1275 N N . ALA A 1 204 ? 14.250 -2.405 -25.338 1.00 53.19 204 ALA A N 1
ATOM 1276 C CA . ALA A 1 204 ? 14.092 -3.058 -26.649 1.00 53.19 204 ALA A CA 1
ATOM 1277 C C . ALA A 1 204 ? 13.373 -2.160 -27.686 1.00 53.19 204 ALA A C 1
ATOM 1279 O O . ALA A 1 204 ? 13.576 -2.322 -28.895 1.00 53.19 204 ALA A O 1
ATOM 1280 N N . ALA A 1 205 ? 12.573 -1.198 -27.213 1.00 56.72 205 ALA A N 1
ATOM 1281 C CA . ALA A 1 205 ? 12.122 -0.023 -27.948 1.00 56.72 205 ALA A CA 1
ATOM 1282 C C . ALA A 1 205 ? 12.266 1.232 -27.063 1.00 56.72 205 ALA A C 1
ATOM 1284 O O . ALA A 1 205 ? 11.518 1.378 -26.105 1.00 56.72 205 ALA A O 1
ATOM 1285 N N . SER A 1 206 ? 13.193 2.135 -27.394 1.00 61.34 206 SER A N 1
ATOM 1286 C CA . SER A 1 206 ? 13.410 3.390 -26.658 1.00 61.34 206 SER A CA 1
ATOM 1287 C C . SER A 1 206 ? 13.081 4.611 -27.526 1.00 61.34 206 SER A C 1
ATOM 1289 O O . SER A 1 206 ? 13.363 4.625 -28.732 1.00 61.34 206 SER A O 1
ATOM 1291 N N . ILE A 1 207 ? 12.456 5.621 -26.919 1.00 62.34 207 ILE A N 1
ATOM 1292 C CA . ILE A 1 207 ? 12.356 6.986 -27.441 1.00 62.34 207 ILE A CA 1
ATOM 1293 C C . ILE A 1 207 ? 13.132 7.881 -26.478 1.00 62.34 207 ILE A C 1
ATOM 1295 O O . ILE A 1 207 ? 12.646 8.164 -25.388 1.00 62.34 207 ILE A O 1
ATOM 1299 N N . VAL A 1 208 ? 14.307 8.333 -26.909 1.00 66.19 208 VAL A N 1
ATOM 1300 C CA . VAL A 1 208 ? 15.107 9.332 -26.192 1.00 66.19 208 VAL A CA 1
ATOM 1301 C C . VAL A 1 208 ? 14.824 10.699 -26.803 1.00 66.19 208 VAL A C 1
ATOM 1303 O O . VAL A 1 208 ? 14.826 10.837 -28.034 1.00 66.19 208 VAL A O 1
ATOM 1306 N N . ASN A 1 209 ? 14.535 11.692 -25.969 1.00 63.59 209 ASN A N 1
ATOM 1307 C CA . ASN A 1 209 ? 14.247 13.057 -26.399 1.00 63.59 209 ASN A CA 1
ATOM 1308 C C . ASN A 1 209 ? 15.438 14.007 -26.156 1.00 63.59 209 ASN A C 1
ATOM 1310 O O . ASN A 1 209 ? 15.237 15.112 -25.668 1.00 63.59 209 ASN A O 1
ATOM 1314 N N . ASP A 1 210 ? 16.645 13.599 -26.566 1.00 64.62 210 ASP A N 1
ATOM 1315 C CA . ASP A 1 210 ? 17.872 14.397 -26.411 1.00 64.62 210 ASP A CA 1
ATOM 1316 C C . ASP A 1 210 ? 17.919 15.633 -27.323 1.00 64.62 210 ASP A C 1
ATOM 1318 O O . ASP A 1 210 ? 17.716 15.552 -28.544 1.00 64.62 210 ASP A O 1
ATOM 1322 N N . ASP A 1 211 ? 18.337 16.769 -26.758 1.00 49.25 211 ASP A N 1
ATOM 1323 C CA . ASP A 1 211 ? 18.715 17.991 -27.488 1.00 49.25 211 ASP A CA 1
ATOM 1324 C C . ASP A 1 211 ? 20.229 18.027 -27.831 1.00 49.25 211 ASP A C 1
ATOM 1326 O O . ASP A 1 211 ? 20.872 19.079 -27.845 1.00 49.25 211 ASP A O 1
ATOM 1330 N N . ASP A 1 212 ? 20.833 16.881 -28.173 1.00 50.50 212 ASP A N 1
ATOM 1331 C CA . ASP A 1 212 ? 22.278 16.739 -28.441 1.00 50.50 212 ASP A CA 1
ATOM 1332 C C . ASP A 1 212 ? 22.692 17.134 -29.878 1.00 50.50 212 ASP A C 1
ATOM 1334 O O . ASP A 1 212 ? 23.368 16.433 -30.643 1.00 50.50 212 ASP A O 1
ATOM 1338 N N . GLY A 1 213 ? 22.294 18.336 -30.292 1.00 46.25 213 GLY A N 1
ATOM 1339 C CA . GLY A 1 213 ? 22.424 18.869 -31.653 1.00 46.25 213 GLY A CA 1
ATOM 1340 C C . GLY A 1 213 ? 23.829 19.268 -32.151 1.00 46.25 213 GLY A C 1
ATOM 1341 O O . GLY A 1 213 ? 23.917 20.008 -33.137 1.00 46.25 213 GLY A O 1
ATOM 1342 N N . ALA A 1 214 ? 24.945 18.843 -31.542 1.00 46.75 214 ALA A N 1
ATOM 1343 C CA . ALA A 1 214 ? 26.270 19.429 -31.837 1.00 46.75 214 ALA A CA 1
ATOM 1344 C C . ALA A 1 214 ? 27.292 18.526 -32.569 1.00 46.75 214 ALA A C 1
ATOM 1346 O O . ALA A 1 214 ? 28.113 19.038 -33.339 1.00 46.75 214 ALA A O 1
ATOM 1347 N N . ALA A 1 215 ? 27.270 17.198 -32.405 1.00 49.62 215 ALA A N 1
ATOM 1348 C CA . ALA A 1 215 ? 28.392 16.343 -32.837 1.00 49.62 215 ALA A CA 1
ATOM 1349 C C . ALA A 1 215 ? 28.363 15.908 -34.322 1.00 49.62 215 ALA A C 1
ATOM 1351 O O . ALA A 1 215 ? 29.412 15.691 -34.939 1.00 49.62 215 ALA A O 1
ATOM 1352 N N . ALA A 1 216 ? 27.183 15.825 -34.946 1.00 53.41 216 ALA A N 1
ATOM 1353 C CA . ALA A 1 216 ? 27.034 15.272 -36.299 1.00 53.41 216 ALA A CA 1
ATOM 1354 C C . ALA A 1 216 ? 27.605 16.170 -37.420 1.00 53.41 216 ALA A C 1
ATOM 1356 O O . ALA A 1 216 ? 27.982 15.688 -38.492 1.00 53.41 216 ALA A O 1
ATOM 1357 N N . THR A 1 217 ? 27.714 17.482 -37.190 1.00 53.97 217 THR A N 1
ATOM 1358 C CA . THR A 1 217 ? 28.123 18.437 -38.234 1.00 53.97 217 THR A CA 1
ATOM 1359 C C . THR A 1 217 ? 29.631 18.430 -38.497 1.00 53.97 217 THR A C 1
ATOM 1361 O O . THR A 1 217 ? 30.056 18.591 -39.643 1.00 53.97 217 THR A O 1
ATOM 1364 N N . VAL A 1 218 ? 30.454 18.176 -37.473 1.00 57.81 218 VAL A N 1
ATOM 1365 C CA . VAL A 1 218 ? 31.923 18.226 -37.579 1.00 57.81 218 VAL A CA 1
ATOM 1366 C C . VAL A 1 218 ? 32.471 17.022 -38.345 1.00 57.81 218 VAL A C 1
ATOM 1368 O O . VAL A 1 218 ? 33.314 17.189 -39.229 1.00 57.81 218 VAL A O 1
ATOM 1371 N N . LEU A 1 219 ? 31.962 15.816 -38.071 1.00 63.66 219 LEU A N 1
ATOM 1372 C CA . LEU A 1 219 ? 32.389 14.602 -38.771 1.00 63.66 219 LEU A CA 1
ATOM 1373 C C . LEU A 1 219 ? 31.982 14.640 -40.250 1.00 63.66 219 LEU A C 1
ATOM 1375 O O . LEU A 1 219 ? 32.785 14.302 -41.122 1.00 63.66 219 LEU A O 1
ATOM 1379 N N . ALA A 1 220 ? 30.775 15.128 -40.551 1.00 61.38 220 ALA A N 1
ATOM 1380 C CA . ALA A 1 220 ? 30.323 15.330 -41.925 1.00 61.38 220 ALA A CA 1
ATOM 1381 C C . ALA A 1 220 ? 31.224 16.325 -42.678 1.00 61.38 220 ALA A C 1
ATOM 1383 O O . ALA A 1 220 ? 31.654 16.038 -43.798 1.00 61.38 220 ALA A O 1
ATOM 1384 N N . LEU A 1 221 ? 31.588 17.451 -42.050 1.00 72.62 221 LEU A N 1
ATOM 1385 C CA . LEU A 1 221 ? 32.480 18.443 -42.655 1.00 72.62 221 LEU A CA 1
ATOM 1386 C C . LEU A 1 221 ? 33.878 17.868 -42.918 1.00 72.62 221 LEU A C 1
ATOM 1388 O O . LEU A 1 221 ? 34.419 18.030 -44.012 1.00 72.62 221 LEU A O 1
ATOM 1392 N N . LEU A 1 222 ? 34.444 17.149 -41.944 1.00 79.44 222 LEU A N 1
ATOM 1393 C CA . LEU A 1 222 ? 35.763 16.526 -42.059 1.00 79.44 222 LEU A CA 1
ATOM 1394 C C . LEU A 1 222 ? 35.791 15.489 -43.191 1.00 79.44 222 LEU A C 1
ATOM 1396 O O . LEU A 1 222 ? 36.720 15.463 -43.997 1.00 79.44 222 LEU A O 1
ATOM 1400 N N . THR A 1 223 ? 34.736 14.681 -43.299 1.00 79.38 223 THR A N 1
ATOM 1401 C CA . THR A 1 223 ? 34.603 13.661 -44.347 1.00 79.38 223 THR A CA 1
ATOM 1402 C C . THR A 1 223 ? 34.535 14.305 -45.732 1.00 79.38 223 THR A C 1
ATOM 1404 O O . THR A 1 223 ? 35.245 13.888 -46.649 1.00 79.38 223 THR A O 1
ATOM 1407 N N . VAL A 1 224 ? 33.755 15.381 -45.880 1.00 83.50 224 VAL A N 1
ATOM 1408 C CA . VAL A 1 224 ? 33.677 16.158 -47.128 1.00 83.50 224 VAL A CA 1
ATOM 1409 C C . VAL A 1 224 ? 35.033 16.779 -47.484 1.00 83.50 224 VAL A C 1
ATOM 1411 O O . VAL A 1 224 ? 35.449 16.719 -48.643 1.00 83.50 224 VAL A O 1
ATOM 1414 N N . MET A 1 225 ? 35.764 17.320 -46.504 1.00 91.00 225 MET A N 1
ATOM 1415 C CA . MET A 1 225 ? 37.098 17.892 -46.722 1.00 91.00 225 MET A CA 1
ATOM 1416 C C . MET A 1 225 ? 38.115 16.845 -47.195 1.00 91.00 225 MET A C 1
ATOM 1418 O O . MET A 1 225 ? 38.875 17.110 -48.130 1.00 91.00 225 MET A O 1
ATOM 1422 N N . VAL A 1 226 ? 38.113 15.649 -46.598 1.00 92.81 226 VAL A N 1
ATOM 1423 C CA . VAL A 1 226 ? 39.005 14.546 -46.995 1.00 92.81 226 VAL A CA 1
ATOM 1424 C C . VAL A 1 226 ? 38.699 14.086 -48.421 1.00 92.81 226 VAL A C 1
ATOM 1426 O O . VAL A 1 226 ? 39.616 13.952 -49.233 1.00 92.81 226 VAL A O 1
ATOM 1429 N N . VAL A 1 227 ? 37.421 13.918 -48.773 1.00 90.69 227 VAL A N 1
ATOM 1430 C CA . VAL A 1 227 ? 37.015 13.537 -50.136 1.00 90.69 227 VAL A CA 1
ATOM 1431 C C . VAL A 1 227 ? 37.486 14.576 -51.159 1.00 90.69 227 VAL A C 1
ATOM 1433 O O . VAL A 1 227 ? 38.080 14.209 -52.175 1.00 90.69 227 VAL A O 1
ATOM 1436 N N . LEU A 1 228 ? 37.317 15.871 -50.881 1.00 91.81 228 LEU A N 1
ATOM 1437 C CA . LEU A 1 228 ? 37.741 16.932 -51.798 1.00 91.81 228 LEU A CA 1
ATOM 1438 C C . LEU A 1 228 ? 39.267 16.959 -51.999 1.00 91.81 228 LEU A C 1
ATOM 1440 O O . LEU A 1 228 ? 39.744 17.134 -53.123 1.00 91.81 228 LEU A O 1
ATOM 1444 N N . LEU A 1 229 ? 40.037 16.726 -50.930 1.00 94.00 229 LEU A N 1
ATOM 1445 C CA . LEU A 1 229 ? 41.497 16.661 -50.995 1.00 94.00 229 LEU A CA 1
ATOM 1446 C C . LEU A 1 229 ? 41.973 15.475 -51.845 1.00 94.00 229 LEU A C 1
ATOM 1448 O O . LEU A 1 229 ? 42.858 15.635 -52.686 1.00 94.00 229 LEU A O 1
ATOM 1452 N N . THR A 1 230 ? 41.363 14.299 -51.678 1.00 92.19 230 THR A N 1
ATOM 1453 C CA . THR A 1 230 ? 41.728 13.110 -52.468 1.00 92.19 230 THR A CA 1
ATOM 1454 C C . THR A 1 230 ? 41.450 13.301 -53.959 1.00 92.19 230 THR A C 1
ATOM 1456 O O . THR A 1 230 ? 42.307 12.985 -54.785 1.00 92.19 230 THR A O 1
ATOM 1459 N N . LEU A 1 231 ? 40.311 13.902 -54.318 1.00 92.12 231 LEU A N 1
ATOM 1460 C CA . LEU A 1 231 ? 39.986 14.264 -55.701 1.00 92.12 231 LEU A CA 1
ATOM 1461 C C . LEU A 1 231 ? 41.030 15.211 -56.302 1.00 92.12 231 LEU A C 1
ATOM 1463 O O . LEU A 1 231 ? 41.507 14.975 -57.413 1.00 92.12 231 LEU A O 1
ATOM 1467 N N . LEU A 1 232 ? 41.447 16.235 -55.554 1.00 95.50 232 LEU A N 1
ATOM 1468 C CA . LEU A 1 232 ? 42.481 17.171 -55.996 1.00 95.50 232 LEU A CA 1
ATOM 1469 C C . LEU A 1 232 ? 43.829 16.469 -56.242 1.00 95.50 232 LEU A C 1
ATOM 1471 O O . LEU A 1 232 ? 44.499 16.726 -57.247 1.00 95.50 232 LEU A O 1
ATOM 1475 N N . MET A 1 233 ? 44.221 15.543 -55.365 1.00 95.06 233 MET A N 1
ATOM 1476 C CA . MET A 1 233 ? 45.448 14.758 -55.536 1.00 95.06 233 MET A CA 1
ATOM 1477 C C . MET A 1 233 ? 45.383 13.875 -56.788 1.00 95.06 233 MET A C 1
ATOM 1479 O O . MET A 1 233 ? 46.327 13.846 -57.575 1.00 95.06 233 MET A O 1
ATOM 1483 N N . VAL A 1 234 ? 44.254 13.210 -57.036 1.00 94.00 234 VAL A N 1
ATOM 1484 C CA . VAL A 1 234 ? 44.071 12.385 -58.241 1.00 94.00 234 VAL A CA 1
ATOM 1485 C C . VAL A 1 234 ? 44.146 13.237 -59.509 1.00 94.00 234 VAL A C 1
ATOM 1487 O O . VAL A 1 234 ? 44.851 12.878 -60.453 1.00 94.00 234 VAL A O 1
ATOM 1490 N N . MET A 1 235 ? 43.485 14.398 -59.527 1.00 93.50 235 MET A N 1
ATOM 1491 C CA . MET A 1 235 ? 43.521 15.311 -60.674 1.00 93.50 235 MET A CA 1
ATOM 1492 C C . MET A 1 235 ? 44.943 15.790 -60.979 1.00 93.50 235 MET A C 1
ATOM 1494 O O . MET A 1 235 ? 45.362 15.784 -62.137 1.00 93.50 235 MET A O 1
ATOM 1498 N N . THR A 1 236 ? 45.712 16.156 -59.952 1.00 94.31 236 THR A N 1
ATOM 1499 C CA . THR A 1 236 ? 47.098 16.614 -60.136 1.00 94.31 236 THR A CA 1
ATOM 1500 C C . THR A 1 236 ? 48.015 15.496 -60.631 1.00 94.31 236 THR A C 1
ATOM 1502 O O . THR A 1 236 ? 48.827 15.739 -61.525 1.00 94.31 236 THR A O 1
ATOM 1505 N N . MET A 1 237 ? 47.848 14.259 -60.150 1.00 94.94 237 MET A N 1
ATOM 1506 C CA . MET A 1 237 ? 48.597 13.108 -60.666 1.00 94.94 237 MET A CA 1
ATOM 1507 C C . MET A 1 237 ? 48.297 12.826 -62.140 1.00 94.94 237 MET A C 1
ATOM 1509 O O . MET A 1 237 ? 49.227 12.603 -62.913 1.00 94.94 237 MET A O 1
ATOM 1513 N N . ILE A 1 238 ? 47.025 12.880 -62.549 1.00 93.62 238 ILE A N 1
ATOM 1514 C CA . ILE A 1 238 ? 46.627 12.684 -63.952 1.00 93.62 238 ILE A CA 1
ATOM 1515 C C . ILE A 1 238 ? 47.248 13.764 -64.844 1.00 93.62 238 ILE A C 1
ATOM 1517 O O . ILE A 1 238 ? 47.799 13.443 -65.896 1.00 93.62 238 ILE A O 1
ATOM 1521 N N . MET A 1 239 ? 47.210 15.031 -64.419 1.00 93.00 239 MET A N 1
ATOM 1522 C CA . MET A 1 239 ? 47.832 16.130 -65.165 1.00 93.00 239 MET A CA 1
ATOM 1523 C C . MET A 1 239 ? 49.344 15.940 -65.316 1.00 93.00 239 MET A C 1
ATOM 1525 O O . MET A 1 239 ? 49.884 16.163 -66.399 1.00 93.00 239 MET A O 1
ATOM 1529 N N . LEU A 1 240 ? 50.024 15.501 -64.255 1.00 93.00 240 LEU A N 1
ATOM 1530 C CA . LEU A 1 240 ? 51.463 15.252 -64.284 1.00 93.00 240 LEU A CA 1
ATOM 1531 C C . LEU A 1 240 ? 51.816 14.083 -65.215 1.00 93.00 240 LEU A C 1
ATOM 1533 O O . LEU A 1 240 ? 52.777 14.174 -65.978 1.00 93.00 240 LEU A O 1
ATOM 1537 N N . LEU A 1 241 ? 51.013 13.014 -65.200 1.00 91.31 241 LEU A N 1
ATOM 1538 C CA . LEU A 1 241 ? 51.165 11.883 -66.116 1.00 91.31 241 LEU A CA 1
ATOM 1539 C C . LEU A 1 241 ? 50.972 12.316 -67.572 1.00 91.31 241 LEU A C 1
ATOM 1541 O O . LEU A 1 241 ? 51.782 11.970 -68.427 1.00 91.31 241 LEU A O 1
ATOM 1545 N N . ALA A 1 242 ? 49.926 13.098 -67.848 1.00 89.69 242 ALA A N 1
ATOM 1546 C CA . ALA A 1 242 ? 49.650 13.612 -69.184 1.00 89.69 242 ALA A CA 1
ATOM 1547 C C . ALA A 1 242 ? 50.805 14.486 -69.699 1.00 89.69 242 ALA A C 1
ATOM 1549 O O . ALA A 1 242 ? 51.229 14.333 -70.843 1.00 89.69 242 ALA A O 1
ATOM 1550 N N . LEU A 1 243 ? 51.365 15.346 -68.842 1.00 89.81 243 LEU A N 1
ATOM 1551 C CA . LEU A 1 243 ? 52.527 16.169 -69.180 1.00 89.81 243 LEU A CA 1
ATOM 1552 C C . LEU A 1 243 ? 53.762 15.310 -69.490 1.00 89.81 243 LEU A C 1
ATOM 1554 O O . LEU A 1 243 ? 54.450 15.556 -70.478 1.00 89.81 243 LEU A O 1
ATOM 1558 N N . LEU A 1 244 ? 54.012 14.272 -68.688 1.00 89.44 244 LEU A N 1
ATOM 1559 C CA . LEU A 1 244 ? 55.122 13.344 -68.901 1.00 89.44 244 LEU A CA 1
ATOM 1560 C C . LEU A 1 244 ? 54.985 12.587 -70.230 1.00 89.44 244 LEU A C 1
ATOM 1562 O O . LEU A 1 244 ? 55.967 12.431 -70.949 1.00 89.44 244 LEU A O 1
ATOM 1566 N N . MET A 1 245 ? 53.773 12.154 -70.589 1.00 88.81 245 MET A N 1
ATOM 1567 C CA . MET A 1 245 ? 53.520 11.465 -71.859 1.00 88.81 245 MET A CA 1
ATOM 1568 C C . MET A 1 245 ? 53.767 12.368 -73.073 1.00 88.81 245 MET A C 1
ATOM 1570 O O . MET A 1 245 ? 54.303 11.892 -74.070 1.00 88.81 245 MET A O 1
ATOM 1574 N N . VAL A 1 246 ? 53.439 13.662 -72.985 1.00 88.12 246 VAL A N 1
ATOM 1575 C CA . VAL A 1 246 ? 53.735 14.643 -74.046 1.00 88.12 246 VAL A CA 1
ATOM 1576 C C . VAL A 1 246 ? 55.242 14.865 -74.214 1.00 88.12 246 VAL A C 1
ATOM 1578 O O . VAL A 1 246 ? 55.693 15.114 -75.323 1.00 88.12 246 VAL A O 1
ATOM 1581 N N . MET A 1 247 ? 56.037 14.744 -73.148 1.00 83.88 247 MET A N 1
ATOM 1582 C CA . MET A 1 247 ? 57.497 14.915 -73.214 1.00 83.88 247 MET A CA 1
ATOM 1583 C C . MET A 1 247 ? 58.250 13.711 -73.806 1.00 83.88 247 MET A C 1
ATOM 1585 O O . MET A 1 247 ? 59.433 13.840 -74.114 1.00 83.88 247 MET A O 1
ATOM 1589 N N . ILE A 1 248 ? 57.607 12.542 -73.913 1.00 83.94 248 ILE A N 1
ATOM 1590 C CA . ILE A 1 248 ? 58.233 11.286 -74.369 1.00 83.94 248 ILE A CA 1
ATOM 1591 C C . ILE A 1 248 ? 57.922 10.990 -75.858 1.00 83.94 248 ILE A C 1
ATOM 1593 O O . ILE A 1 248 ? 58.473 10.041 -76.416 1.00 83.94 248 ILE A O 1
ATOM 1597 N N . GLN A 1 249 ? 57.082 11.800 -76.519 1.00 68.44 249 GLN A N 1
ATOM 1598 C CA . GLN A 1 249 ? 56.825 11.742 -77.971 1.00 68.44 249 GLN A CA 1
ATOM 1599 C C . GLN A 1 249 ? 57.659 12.761 -78.746 1.00 68.44 249 GLN A C 1
ATOM 1601 O O . GLN A 1 249 ? 58.058 12.419 -79.883 1.00 68.44 249 GLN A O 1
#

Organism: Elysia chlorotica (NCBI:txid188477)

Foldseek 3Di:
DDEDEDEEEDQDADLEYEYEYEYQHEYEEYEYEEEYQHEYQEYEYEEEYQHEHCEYEYEYEYQHHHCAYEYEYEYQHAYQHYEYEDEYQHLHLHEYEYAEYPHAVVRYPEYEYNHEAQYEEQEYEYEYEYQHEYQEYEYAYEYQHAYCEYEYEAEYQAHAHCEYEYAEYPYAHARCEYEYAHYPDQHHHCEYEYAHDPDDHHHVHYHYNDPPPPDPPVVVVVVVVVVVVVVVVVVVVVVVVVVVVVVVD

Secondary structure (DSSP, 8-state):
-PPEEEEEEE----SEEEEEEEE--EEEEEEEEEEE--EEEEEEEEEEE--EEEEEEEEEEE--EEEEEEEEEEE-S--SEEEEEEEE----SSEEEEEEE----TT-S-EEESSEE----SEEEEEEEE----SEEEEEEEE----SEEEESSEE-----SEEEEEEE------SEEEEEEE-S----SEEEEEEESS----SEEEE----TTSHHHHHHHHHHHHHHHHHHHHHHHHHHHHHHHHT-

Sequence (249 aa):
MEASAHDGDDDGGGAASIVNGYDDGGGGASIVNGYDGGGAAASIVNGYDDGGGAASIVNGYDDGGAAASIVNGYDDGGAAASIVNDDDGGGGGGASIVNDDDGAAATVLAFIVNGYDDGGAAASIANGYDDGGGAASIVNGYDDGGGAASIVKDDDGGGAAAASIVNDDDGGGGAAASIVNDDDGGGGGAASIVNDDDGGGGGAASIVNDDDGAAATVLALLTVMVVLLTLLMVMTMIMLLALLMVMIQ

pLDDT: mean 74.56, std 13.64, range [43.38, 95.69]